Protein AF-0000000070920430 (afdb_homodimer)

Nearest PDB structures (foldseek):
  8qnq-assembly1_B  TM=9.465E-01  e=9.499E-09  Pseudomonas aeruginosa PAO1
  8qnl-assembly1_D  TM=8.697E-01  e=4.427E-09  Pseudomonas aeruginosa PAO1
  6gw6-assembly1_F  TM=5.013E-01  e=8.309E-02  Pseudomonas putida KT2440
  4ia8-assembly1_A  TM=5.901E-01  e=2.932E+00  Enterobacter sp. RFL1396
  8qnl-assembly1_D  TM=9.556E-01  e=8.406E-09  Pseudomonas aeruginosa PAO1

Secondary structure (DSSP, 8-state):
--S-TTSHHHHHHHHHHHHHHHHHHTT--HHHHHHHHT--HHHHHTT---TTSHHHHHHHHHHHHHHHHHHHTTT-HHHHHHHHTS-BTTTTB-HHHHTTSHHHHHHHHHHHHHHHTT-/--TTTTHHHHHHHHHHHHHHHHHHHTT--HHHHHHHHT--HHHHHTT---TTSHHHHHHHHHHHHHHHHHHHTTT-HHHHHHHHTS-BTTTTB-HHHHTTSHHHHHHHHHHHHHHHTT-

Sequence (238 aa):
MGSVTALAPQRAEVLREALVNAGKALGLTQAELGAVIGRGRTDISRGNVDPDSKPGELALLLIRCYRALYVLTGGDAGAMKHWMHTPNHHTGGVPAEQIRSVQGLVGVLEYLDAIRGKIMGSVTALAPQRAEVLREALVNAGKALGLTQAELGAVIGRGRTDISRGNVDPDSKPGELALLLIRCYRALYVLTGGDAGAMKHWMHTPNHHTGGVPAEQIRSVQGLVGVLEYLDAIRGKI

Radius of gyration: 19.19 Å; Cα contacts (8 Å, |Δi|>4): 296; chains: 2; bounding box: 55×48×54 Å

InterPro domains:
  IPR024467 Antitoxin Xre/MbcA/ParS-like, toxin-binding domain [PF09722] (68-117)
  IPR046847 Antitoxin Xre-like, helix-turn-helix domain [PF20432] (7-64)

Organism: NCBI:txid713585

pLDDT: mean 91.95, std 15.06, range [31.06, 98.94]

Solvent-accessible surface area (backbone atoms only — not comparable to full-atom values): 12542 Å² total; per-residue (Å²): 135,78,88,69,75,69,59,65,64,44,52,14,43,52,47,35,52,50,38,54,53,36,31,52,51,46,64,43,51,62,68,54,46,18,49,44,33,59,43,52,61,67,43,52,76,69,30,69,42,49,65,88,38,57,45,18,47,40,39,51,49,51,37,49,37,41,52,44,45,32,64,75,46,72,59,37,54,68,55,39,26,48,56,24,72,31,78,31,82,87,82,67,42,33,47,63,65,39,32,46,38,73,63,32,37,49,50,51,35,52,50,47,58,55,53,53,74,72,98,140,75,78,77,67,66,61,63,61,45,52,13,44,50,46,34,52,50,39,54,53,33,31,53,51,46,64,44,52,63,68,55,47,19,48,44,34,60,41,53,59,67,43,50,77,69,30,70,42,47,64,88,37,54,45,17,46,41,40,51,50,50,38,48,36,40,54,44,44,32,63,76,48,71,58,38,53,69,55,38,26,48,56,26,71,32,79,33,82,86,83,69,40,33,47,65,64,38,31,46,40,74,64,32,37,48,49,52,33,53,50,46,58,54,53,52,74,72,99

Foldseek 3Di:
DDPPPPVQLVVLVVLLVLLVVLCVLQPHDQVLSCLLLVHHSVCSVVSVDRCVDSSNVSSVLSSLLSVLLCVVVVNDSVVNNCQQQDQDVVLGGRLSVQSSDVVSSVSSSVVSVVVVVVD/DDDPPVVQLVVLVVLLVLLVVLCVLQPHDQVLSCLLLVHHSVCSVVSVDGCVDSSNVSSVLSSLLSVLLCVVVVNDSVVNNCQQQDQDVVLGGRLSVQSSDPVSSVSSSVVSVVVVVVD

Structure (mmCIF, N/CA/C/O backbone):
data_AF-0000000070920430-model_v1
#
loop_
_entity.id
_entity.type
_entity.pdbx_description
1 polymer 'XRE family transcriptional regulator'
#
loop_
_atom_site.group_PDB
_atom_site.id
_atom_site.type_symbol
_atom_site.label_atom_id
_atom_site.label_alt_id
_atom_site.label_comp_id
_atom_site.label_asym_id
_atom_site.label_entity_id
_atom_site.label_seq_id
_atom_site.pdbx_PDB_ins_code
_atom_site.Cartn_x
_atom_site.Cartn_y
_atom_site.Cartn_z
_atom_site.occupancy
_atom_site.B_iso_or_equiv
_atom_site.auth_seq_id
_atom_site.auth_comp_id
_atom_site.auth_asym_id
_atom_site.auth_atom_id
_atom_site.pdbx_PDB_model_num
ATOM 1 N N . MET A 1 1 ? -16.609 -13.492 34.969 1 36.16 1 MET A N 1
ATOM 2 C CA . MET A 1 1 ? -16.859 -12.945 33.656 1 36.16 1 MET A CA 1
ATOM 3 C C . MET A 1 1 ? -15.703 -12.07 33.188 1 36.16 1 MET A C 1
ATOM 5 O O . MET A 1 1 ? -15.539 -10.945 33.656 1 36.16 1 MET A O 1
ATOM 9 N N . GLY A 1 2 ? -14.477 -12.57 33.031 1 39.44 2 GLY A N 1
ATOM 10 C CA . GLY A 1 2 ? -13.141 -12 33.062 1 39.44 2 GLY A CA 1
ATOM 11 C C . GLY A 1 2 ? -12.945 -10.859 32.094 1 39.44 2 GLY A C 1
ATOM 12 O O . GLY A 1 2 ? -13.727 -10.711 31.141 1 39.44 2 GLY A O 1
ATOM 13 N N . SER A 1 3 ? -12.328 -9.656 32.438 1 40.88 3 SER A N 1
ATOM 14 C CA . SER A 1 3 ? -11.914 -8.383 31.875 1 40.88 3 SER A CA 1
ATOM 15 C C . SER A 1 3 ? -11.156 -8.578 30.562 1 40.88 3 SER A C 1
ATOM 17 O O . SER A 1 3 ? -9.953 -8.312 30.5 1 40.88 3 SER A O 1
ATOM 19 N N . VAL A 1 4 ? -11.203 -9.789 30 1 40.34 4 VAL A N 1
ATOM 20 C CA . VAL A 1 4 ? -10.367 -9.977 28.812 1 40.34 4 VAL A CA 1
ATOM 21 C C . VAL A 1 4 ? -10.617 -8.852 27.812 1 40.34 4 VAL A C 1
ATOM 23 O O . VAL A 1 4 ? -9.828 -8.641 26.891 1 40.34 4 VAL A O 1
ATOM 26 N N . THR A 1 5 ? -11.82 -8.469 27.312 1 40.75 5 THR A N 1
ATOM 27 C CA . THR A 1 5 ? -12.344 -7.914 26.078 1 40.75 5 THR A CA 1
ATOM 28 C C . THR A 1 5 ? -11.953 -6.445 25.938 1 40.75 5 THR A C 1
ATOM 30 O O . THR A 1 5 ? -12.438 -5.754 25.031 1 40.75 5 THR A O 1
ATOM 33 N N 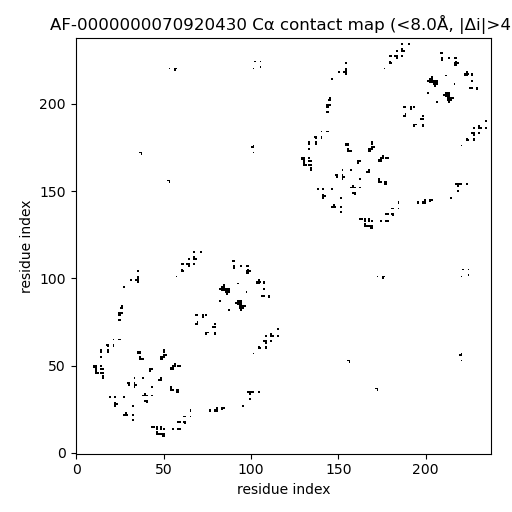. ALA A 1 6 ? -11.734 -5.691 26.844 1 46.5 6 ALA A N 1
ATOM 34 C CA . ALA A 1 6 ? -11.531 -4.246 26.906 1 46.5 6 ALA A CA 1
ATOM 35 C C . ALA A 1 6 ? -10.266 -3.838 26.156 1 46.5 6 ALA A C 1
ATOM 37 O O . ALA A 1 6 ? -9.969 -2.648 26.031 1 46.5 6 ALA A O 1
ATOM 38 N N . LEU A 1 7 ? -9.289 -4.602 25.969 1 49.38 7 LEU A N 1
ATOM 39 C CA . LEU A 1 7 ? -7.938 -4.344 25.469 1 49.38 7 LEU A CA 1
ATOM 40 C C . LEU A 1 7 ? -7.941 -4.098 23.969 1 49.38 7 LEU A C 1
ATOM 42 O O . LEU A 1 7 ? -7.102 -3.355 23.453 1 49.38 7 LEU A O 1
ATOM 46 N N . ALA A 1 8 ? -8.773 -4.867 23.078 1 53.53 8 ALA A N 1
ATOM 47 C CA . ALA A 1 8 ? -8.906 -4.734 21.625 1 53.53 8 ALA A CA 1
ATOM 48 C C . ALA A 1 8 ? -9.367 -3.334 21.234 1 53.53 8 ALA A C 1
ATOM 50 O O . ALA A 1 8 ? -8.852 -2.74 20.297 1 53.53 8 ALA A O 1
ATOM 51 N N . PRO A 1 9 ? -10.508 -2.809 21.891 1 61.53 9 PRO A N 1
ATOM 52 C CA . PRO A 1 9 ? -10.969 -1.437 21.672 1 61.53 9 PRO A CA 1
ATOM 53 C C . PRO A 1 9 ? -9.891 -0.397 21.969 1 61.53 9 PRO A C 1
ATOM 55 O O . PRO A 1 9 ? -9.875 0.671 21.344 1 61.53 9 PRO A O 1
ATOM 58 N N . GLN A 1 10 ? -8.898 -0.947 22.734 1 81.25 10 GLN A N 1
ATOM 59 C CA . GLN A 1 10 ? -7.863 -0.011 23.156 1 81.25 10 GLN A CA 1
ATOM 60 C C . GLN A 1 10 ? -6.836 0.223 22.047 1 81.25 10 GLN A C 1
ATOM 62 O O . GLN A 1 10 ? -6.457 1.364 21.781 1 81.25 10 GLN A O 1
ATOM 67 N N . ARG A 1 11 ? -6.703 -0.908 21.25 1 89.44 11 ARG A N 1
ATOM 68 C CA . ARG A 1 11 ? -5.719 -0.737 20.172 1 89.44 11 ARG A CA 1
ATOM 69 C C . ARG A 1 11 ? -6.27 0.132 19.062 1 89.44 11 ARG A C 1
ATOM 71 O O . ARG A 1 11 ? -5.559 0.979 18.516 1 89.44 11 ARG A O 1
ATOM 78 N N . ALA A 1 12 ? -7.555 -0.067 18.75 1 92.62 12 ALA A N 1
ATOM 79 C CA . ALA A 1 12 ? -8.188 0.716 17.688 1 92.62 12 ALA A CA 1
ATOM 80 C C . ALA A 1 12 ? -8.305 2.186 18.094 1 92.62 12 ALA A C 1
ATOM 82 O O . ALA A 1 12 ? -8.133 3.076 17.25 1 92.62 12 ALA A O 1
ATOM 83 N N . GLU A 1 13 ? -8.594 2.451 19.312 1 92.88 13 GLU A N 1
ATOM 84 C CA . GLU A 1 13 ? -8.688 3.822 19.797 1 92.88 13 GLU A CA 1
ATOM 85 C C . GLU A 1 13 ? -7.32 4.5 19.812 1 92.88 13 GLU A C 1
ATOM 87 O O . GLU A 1 13 ? -7.203 5.672 19.453 1 92.88 13 GLU A O 1
ATOM 92 N N . VAL A 1 14 ? -6.336 3.758 20.203 1 95.88 14 VAL A N 1
ATOM 93 C CA . VAL A 1 14 ? -4.969 4.277 20.219 1 95.88 14 VAL A CA 1
ATOM 94 C C . VAL A 1 14 ? -4.52 4.59 18.797 1 95.88 14 VAL A C 1
ATOM 96 O O . VAL A 1 14 ? -3.934 5.645 18.547 1 95.88 14 VAL A O 1
ATOM 99 N N . LEU A 1 15 ? -4.867 3.68 17.875 1 97.5 15 LEU A N 1
ATOM 100 C CA . LEU A 1 15 ? -4.527 3.904 16.469 1 97.5 15 LEU A CA 1
ATOM 101 C C . LEU A 1 15 ? -5.23 5.145 15.938 1 97.5 15 LEU A C 1
ATOM 103 O O . LEU A 1 15 ? -4.617 5.961 15.242 1 97.5 15 LEU A O 1
ATOM 107 N N . ARG A 1 16 ? -6.473 5.254 16.234 1 96.19 16 ARG A N 1
ATOM 108 C CA . ARG A 1 16 ? -7.238 6.414 15.789 1 96.19 16 ARG A CA 1
ATOM 109 C C . ARG A 1 16 ? -6.602 7.711 16.266 1 96.19 16 ARG A C 1
ATOM 111 O O . ARG A 1 16 ? -6.426 8.648 15.492 1 96.19 16 ARG A O 1
ATOM 118 N N . GLU A 1 17 ? -6.254 7.812 17.5 1 97.38 17 GLU A N 1
ATOM 119 C CA . GLU A 1 17 ? -5.656 9.016 18.062 1 97.38 17 GLU A CA 1
ATOM 120 C C . GLU A 1 17 ? -4.32 9.336 17.391 1 97.38 17 GLU A C 1
ATOM 122 O O . GLU A 1 17 ? -4.074 10.484 17.016 1 97.38 17 GLU A O 1
ATOM 127 N N . ALA A 1 18 ? -3.488 8.312 17.266 1 98.12 18 ALA A N 1
ATOM 128 C CA . ALA A 1 18 ? -2.195 8.492 16.609 1 98.12 18 ALA A CA 1
ATOM 129 C C . ALA A 1 18 ? -2.367 8.938 15.156 1 98.12 18 ALA A C 1
ATOM 131 O O . ALA A 1 18 ? -1.636 9.805 14.68 1 98.12 18 ALA A O 1
ATOM 132 N N . LEU A 1 19 ? -3.359 8.352 14.523 1 98.44 19 LEU A N 1
ATOM 133 C CA . LEU A 1 19 ? -3.631 8.664 13.125 1 98.44 19 LEU A CA 1
ATOM 134 C C . LEU A 1 19 ? -4.09 10.109 12.969 1 98.44 19 LEU A C 1
ATOM 136 O O . LEU A 1 19 ? -3.58 10.844 12.117 1 98.44 19 LEU A O 1
ATOM 140 N N . VAL A 1 20 ? -5 10.555 13.758 1 98 20 VAL A N 1
ATOM 141 C CA . VAL A 1 20 ? -5.547 11.906 13.695 1 98 20 VAL A CA 1
ATOM 142 C C . VAL A 1 20 ? -4.461 12.922 14.031 1 98 20 VAL A C 1
ATOM 144 O O . VAL A 1 20 ? -4.324 13.938 13.352 1 98 20 VAL A O 1
ATOM 147 N N . ASN A 1 21 ? -3.67 12.625 15.055 1 97.69 21 ASN A N 1
ATOM 148 C CA . ASN A 1 21 ? -2.578 13.516 15.438 1 97.69 21 ASN A CA 1
ATOM 149 C C . ASN A 1 21 ? -1.535 13.625 14.328 1 97.69 21 ASN A C 1
ATOM 151 O O . ASN A 1 21 ? -1.055 14.727 14.031 1 97.69 21 ASN A O 1
ATOM 155 N N . ALA A 1 22 ? -1.215 12.508 13.688 1 98.5 22 ALA A N 1
ATOM 156 C CA . ALA A 1 22 ? -0.28 12.508 12.562 1 98.5 22 ALA A CA 1
ATOM 157 C C . ALA A 1 22 ? -0.813 13.352 11.406 1 98.5 22 ALA A C 1
ATOM 159 O O . ALA A 1 22 ? -0.094 14.188 10.852 1 98.5 22 ALA A O 1
ATOM 160 N N . GLY A 1 23 ? -2.1 13.109 11.07 1 98.44 23 GLY A N 1
ATOM 161 C CA . GLY A 1 23 ? -2.709 13.883 10 1 98.44 23 GLY A CA 1
ATOM 162 C C . GLY A 1 23 ? -2.645 15.383 10.242 1 98.44 23 GLY A C 1
ATOM 163 O O . GLY A 1 23 ? -2.258 16.141 9.352 1 98.44 23 GLY A O 1
ATOM 164 N N . LYS A 1 24 ? -2.951 15.812 11.438 1 97.75 24 LYS A N 1
ATOM 165 C CA . LYS A 1 24 ? -2.906 17.219 11.805 1 97.75 24 LYS A CA 1
ATOM 166 C C . LYS A 1 24 ? -1.489 17.781 11.695 1 97.75 24 LYS A C 1
ATOM 168 O O . LYS A 1 24 ? -1.278 18.844 11.117 1 97.75 24 LYS A O 1
ATOM 173 N N . ALA A 1 25 ? -0.56 17.016 12.203 1 98.06 25 ALA A N 1
ATOM 174 C CA . ALA A 1 25 ? 0.834 17.453 12.203 1 98.06 25 ALA A CA 1
ATOM 175 C C . ALA A 1 25 ? 1.371 17.578 10.781 1 98.06 25 ALA A C 1
ATOM 177 O O . ALA A 1 25 ? 2.209 18.438 10.5 1 98.06 25 ALA A O 1
ATOM 178 N N . LEU A 1 26 ? 0.849 16.797 9.914 1 98.56 26 LEU A N 1
ATOM 179 C CA . LEU A 1 26 ? 1.318 16.781 8.531 1 98.56 26 LEU A CA 1
ATOM 180 C C . LEU A 1 26 ? 0.546 17.781 7.68 1 98.56 26 LEU A C 1
ATOM 182 O O . LEU A 1 26 ? 0.833 17.938 6.492 1 98.56 26 LEU A O 1
ATOM 186 N N . GLY A 1 27 ? -0.448 18.359 8.273 1 98.44 27 GLY A N 1
ATOM 187 C CA . GLY A 1 27 ? -1.237 19.359 7.57 1 98.44 27 GLY A CA 1
ATOM 188 C C . GLY A 1 27 ? -2.299 18.766 6.668 1 98.44 27 GLY A C 1
ATOM 189 O O . GLY A 1 27 ? -2.664 19.359 5.652 1 98.44 27 GLY A O 1
ATOM 190 N N . LEU A 1 28 ? -2.764 17.656 7.035 1 98.44 28 LEU A N 1
ATOM 191 C CA . LEU A 1 28 ? -3.803 17.016 6.234 1 98.44 28 LEU A CA 1
ATOM 192 C C . LEU A 1 28 ? -5.188 17.344 6.781 1 98.44 28 LEU A C 1
ATOM 194 O O . LEU A 1 28 ? -5.387 17.391 7.996 1 98.44 28 LEU A O 1
ATOM 198 N N . THR A 1 29 ? -6.117 17.562 5.844 1 97.5 29 THR A N 1
ATOM 199 C CA . THR A 1 29 ? -7.52 17.641 6.246 1 97.5 29 THR A CA 1
ATOM 200 C C . THR A 1 29 ? -8.062 16.25 6.578 1 97.5 29 THR A C 1
ATOM 202 O O . THR A 1 29 ? -7.438 15.242 6.25 1 97.5 29 THR A O 1
ATOM 205 N N . GLN A 1 30 ? -9.203 16.203 7.152 1 96.38 30 GLN A N 1
ATOM 206 C CA . GLN A 1 30 ? -9.852 14.93 7.434 1 96.38 30 GLN A CA 1
ATOM 207 C C . GLN A 1 30 ? -10.164 14.172 6.148 1 96.38 30 GLN A C 1
ATOM 209 O O . GLN A 1 30 ? -10.07 12.945 6.105 1 96.38 30 GLN A O 1
ATOM 214 N N . ALA A 1 31 ? -10.609 14.906 5.18 1 97.06 31 ALA A N 1
ATOM 215 C CA . ALA A 1 31 ? -10.898 14.289 3.887 1 97.06 31 ALA A CA 1
ATOM 216 C C . ALA A 1 31 ? -9.641 13.664 3.285 1 97.06 31 ALA A C 1
ATOM 218 O O . ALA A 1 31 ? -9.695 12.547 2.758 1 97.06 31 ALA A O 1
ATOM 219 N N . GLU A 1 32 ? -8.539 14.367 3.355 1 98 32 GLU A N 1
ATOM 220 C CA . GLU A 1 32 ? -7.266 13.867 2.844 1 98 32 GLU A CA 1
ATOM 221 C C . GLU A 1 32 ? -6.789 12.656 3.639 1 98 32 GLU A C 1
ATOM 223 O O . GLU A 1 32 ? -6.301 11.68 3.064 1 98 32 GLU A O 1
ATOM 228 N N . LEU A 1 33 ? -6.922 12.758 4.918 1 98.44 33 LEU A N 1
ATOM 229 C CA . LEU A 1 33 ? -6.582 11.641 5.793 1 98.44 33 LEU A CA 1
ATOM 230 C C . LEU A 1 33 ? -7.395 10.406 5.426 1 98.44 33 LEU A C 1
ATOM 232 O O . LEU A 1 33 ? -6.844 9.305 5.328 1 98.44 33 LEU A O 1
ATOM 236 N N . GLY A 1 34 ? -8.727 10.586 5.258 1 98.31 34 GLY A N 1
ATOM 237 C CA . GLY A 1 34 ? -9.602 9.508 4.824 1 98.31 34 GLY A CA 1
ATOM 238 C C . GLY A 1 34 ? -9.188 8.906 3.492 1 98.31 34 GLY A C 1
ATOM 239 O O . GLY A 1 34 ? -9.25 7.691 3.307 1 98.31 34 GLY A O 1
ATOM 240 N N . ALA A 1 35 ? -8.75 9.758 2.574 1 98.19 35 ALA A N 1
ATOM 241 C CA . ALA A 1 35 ? -8.32 9.305 1.253 1 98.19 35 ALA A CA 1
ATOM 242 C C . ALA A 1 35 ? -7.086 8.422 1.352 1 98.19 35 ALA A C 1
ATOM 244 O O . ALA A 1 35 ? -6.914 7.488 0.561 1 98.19 35 ALA A O 1
ATOM 245 N N . VAL A 1 36 ? -6.219 8.703 2.297 1 98.81 36 VAL A N 1
ATOM 246 C CA . VAL A 1 36 ? -4.988 7.934 2.465 1 98.81 36 VAL A CA 1
ATOM 247 C C . VAL A 1 36 ? -5.32 6.508 2.895 1 98.81 36 VAL A C 1
ATOM 249 O O . VAL A 1 36 ? -4.727 5.551 2.398 1 98.81 36 VAL A O 1
ATOM 252 N N . ILE A 1 37 ? -6.328 6.352 3.736 1 98.62 37 ILE A N 1
ATOM 253 C CA . ILE A 1 37 ? -6.469 5.031 4.336 1 98.62 37 ILE A CA 1
ATOM 254 C C . ILE A 1 37 ? -7.738 4.359 3.814 1 98.62 37 ILE A C 1
ATOM 256 O O . ILE A 1 37 ? -8.008 3.199 4.133 1 98.62 37 ILE A O 1
ATOM 260 N N . GLY A 1 38 ? -8.562 5.07 3.008 1 98 38 GLY A N 1
ATOM 261 C CA . GLY A 1 38 ? -9.75 4.512 2.385 1 98 38 GLY A CA 1
ATOM 262 C C . GLY A 1 38 ? -10.922 4.387 3.342 1 98 38 GLY A C 1
ATOM 263 O O . GLY A 1 38 ? -11.68 3.412 3.283 1 98 38 GLY A O 1
ATOM 264 N N . ARG A 1 39 ? -11.016 5.301 4.195 1 97.56 39 ARG A N 1
ATOM 265 C CA . ARG A 1 39 ? -12.125 5.34 5.148 1 97.56 39 ARG A CA 1
ATOM 266 C C . ARG A 1 39 ? -12.711 6.742 5.254 1 97.56 39 ARG A C 1
ATOM 268 O O . ARG A 1 39 ? -12 7.734 5.078 1 97.56 39 ARG A O 1
ATOM 275 N N . GLY A 1 40 ? -13.945 6.797 5.566 1 96 40 GLY A N 1
ATOM 276 C CA . GLY A 1 40 ? -14.594 8.086 5.734 1 96 40 GLY A CA 1
ATOM 277 C C . GLY A 1 40 ? -14.32 8.719 7.086 1 96 40 GLY A C 1
ATOM 278 O O . GLY A 1 40 ? -13.789 8.07 7.988 1 96 40 GLY A O 1
ATOM 279 N N . ARG A 1 41 ? -14.648 9.984 7.148 1 93.94 41 ARG A N 1
ATOM 280 C CA . ARG A 1 41 ? -14.461 10.758 8.375 1 93.94 41 ARG A CA 1
ATOM 281 C C . ARG A 1 41 ? -15.18 10.102 9.547 1 93.94 41 ARG A C 1
ATOM 283 O O . ARG A 1 41 ? -14.648 10.039 10.656 1 93.94 41 ARG A O 1
ATOM 290 N N . THR A 1 42 ? -16.328 9.625 9.305 1 94.06 42 THR A N 1
ATOM 291 C CA . THR A 1 42 ? -17.141 9.008 10.344 1 94.06 42 THR A CA 1
ATOM 292 C C . THR A 1 42 ? -16.469 7.754 10.891 1 94.06 42 THR A C 1
ATOM 294 O O . THR A 1 42 ? -16.406 7.555 12.102 1 94.06 42 THR A O 1
ATOM 297 N N . ASP A 1 43 ? -15.969 6.895 9.992 1 94.19 43 ASP A N 1
ATOM 298 C CA . ASP A 1 43 ? -15.297 5.668 10.398 1 94.19 43 ASP A CA 1
ATOM 299 C C . ASP A 1 43 ? -14.047 5.98 11.227 1 94.19 43 ASP A C 1
ATOM 301 O O . ASP A 1 43 ? -13.766 5.309 12.219 1 94.19 43 ASP A O 1
ATOM 305 N N . ILE A 1 44 ? -13.328 6.988 10.836 1 95.19 44 ILE A N 1
ATOM 306 C CA . ILE A 1 44 ? -12.117 7.383 11.539 1 95.19 44 ILE A CA 1
ATOM 307 C C . ILE A 1 44 ? -12.477 7.93 12.922 1 95.19 44 ILE A C 1
ATOM 309 O O . ILE A 1 44 ? -11.883 7.539 13.93 1 95.19 44 ILE A O 1
ATOM 313 N N . SER A 1 45 ? -13.453 8.797 12.992 1 93.06 45 SER A N 1
ATOM 314 C CA . SER A 1 45 ? -13.836 9.445 14.242 1 93.06 45 SER A CA 1
ATOM 315 C C . SER A 1 45 ? -14.336 8.43 15.258 1 93.06 45 SER A C 1
ATOM 317 O O . SER A 1 45 ? -14.141 8.602 16.469 1 93.06 45 SER A O 1
ATOM 319 N N . ARG A 1 46 ? -14.883 7.32 14.805 1 91.5 46 ARG A N 1
ATOM 320 C CA . ARG A 1 46 ? -15.469 6.309 15.68 1 91.5 46 ARG A CA 1
ATOM 321 C C . ARG A 1 46 ? -14.422 5.277 16.094 1 91.5 46 ARG A C 1
ATOM 323 O O . ARG A 1 46 ? -14.695 4.41 16.938 1 91.5 46 ARG A O 1
ATOM 330 N N . GLY A 1 47 ? -13.328 5.383 15.578 1 91.12 47 GLY A N 1
ATOM 331 C CA . GLY A 1 47 ? -12.297 4.406 15.883 1 91.12 47 GLY A CA 1
ATOM 332 C C . GLY A 1 47 ? -12.547 3.057 15.242 1 91.12 47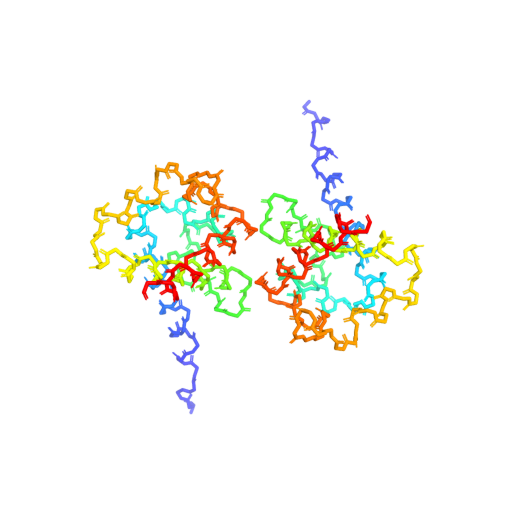 GLY A C 1
ATOM 333 O O . GLY A 1 47 ? -12.219 2.018 15.812 1 91.12 47 GLY A O 1
ATOM 334 N N . ASN A 1 48 ? -13.219 3 14.102 1 91 48 ASN A N 1
ATOM 335 C CA . ASN A 1 48 ? -13.555 1.76 13.414 1 91 48 ASN A CA 1
ATOM 336 C C . ASN A 1 48 ? -12.445 1.334 12.453 1 91 48 ASN A C 1
ATOM 338 O O . ASN A 1 48 ? -12.719 0.832 11.359 1 91 48 ASN A O 1
ATOM 342 N N . VAL A 1 49 ? -11.266 1.643 12.789 1 95.25 49 VAL A N 1
ATOM 343 C CA . VAL A 1 49 ? -10.117 1.212 12 1 95.25 49 VAL A CA 1
ATOM 344 C C . VAL A 1 49 ? -9.312 0.177 12.781 1 95.25 49 VAL A C 1
ATOM 346 O O . VAL A 1 49 ? -8.539 0.528 13.68 1 95.25 49 VAL A O 1
ATOM 349 N N . ASP A 1 50 ? -9.516 -1.054 12.422 1 95.12 50 ASP A N 1
ATOM 350 C CA . ASP A 1 50 ? -8.789 -2.172 13.008 1 95.12 50 ASP A CA 1
ATOM 351 C C . ASP A 1 50 ? -7.324 -2.16 12.562 1 95.12 50 ASP A C 1
ATOM 353 O O . ASP A 1 50 ? -7.031 -2.186 11.367 1 95.12 50 ASP A O 1
ATOM 357 N N . PRO A 1 51 ? -6.348 -2.174 13.555 1 95.56 51 PRO A N 1
ATOM 358 C CA . PRO A 1 51 ? -4.926 -2.121 13.211 1 95.56 51 PRO A CA 1
ATOM 359 C C . PRO A 1 51 ? -4.496 -3.273 12.305 1 95.56 51 PRO A C 1
ATOM 361 O O . PRO A 1 51 ? -3.502 -3.158 11.578 1 95.56 51 PRO A O 1
ATOM 364 N N . ASP A 1 52 ? -5.215 -4.363 12.281 1 95.75 52 ASP A N 1
ATOM 365 C CA . ASP A 1 52 ? -4.824 -5.535 11.5 1 95.75 52 ASP A CA 1
ATOM 366 C C . ASP A 1 52 ? -5.5 -5.535 10.133 1 95.75 52 ASP A C 1
ATOM 368 O O . ASP A 1 52 ? -5.254 -6.422 9.312 1 95.75 52 ASP A O 1
ATOM 372 N N . SER A 1 53 ? -6.359 -4.523 9.891 1 97.38 53 SER A N 1
ATOM 373 C CA . SER A 1 53 ? -7.023 -4.363 8.602 1 97.38 53 SER A CA 1
ATOM 374 C C . SER A 1 53 ? -6.145 -3.602 7.617 1 97.38 53 SER A C 1
ATOM 376 O O . SER A 1 53 ? -5.117 -3.035 8 1 97.38 53 SER A O 1
ATOM 378 N N . LYS A 1 54 ? -6.508 -3.652 6.406 1 98.56 54 LYS A N 1
ATOM 379 C CA . LYS A 1 54 ? -5.742 -2.912 5.406 1 98.56 54 LYS A CA 1
ATOM 380 C C . LYS A 1 54 ? -5.785 -1.412 5.68 1 98.56 54 LYS A C 1
ATOM 382 O O . LYS A 1 54 ? -4.754 -0.738 5.637 1 98.56 54 LYS A O 1
ATOM 387 N N . PRO A 1 55 ? -7.012 -0.816 6.012 1 98.44 55 PRO A N 1
ATOM 388 C CA . PRO A 1 55 ? -6.969 0.579 6.453 1 98.44 55 PRO A CA 1
ATOM 389 C C . PRO A 1 55 ? -6.039 0.793 7.645 1 98.44 55 PRO A C 1
ATOM 391 O O . PRO A 1 55 ? -5.375 1.829 7.734 1 98.44 55 PRO A O 1
ATOM 394 N N . GLY A 1 56 ? -6.023 -0.166 8.531 1 98.31 56 GLY A N 1
ATOM 395 C CA . GLY A 1 56 ? -5.113 -0.086 9.664 1 98.31 56 GLY A CA 1
ATOM 396 C C . GLY A 1 56 ? -3.654 -0.083 9.258 1 98.31 56 GLY A C 1
ATOM 397 O O . GLY A 1 56 ? -2.857 0.693 9.789 1 98.31 56 GLY A O 1
ATOM 398 N N . GLU A 1 57 ? -3.295 -0.944 8.336 1 98.81 57 GLU A N 1
ATOM 399 C CA . GLU A 1 57 ? -1.934 -0.963 7.809 1 98.81 57 GLU A CA 1
ATOM 400 C C . GLU A 1 57 ? -1.565 0.377 7.18 1 98.81 57 GLU A C 1
ATOM 402 O O . GLU A 1 57 ? -0.474 0.9 7.41 1 98.81 57 GLU A O 1
ATOM 407 N N . LEU A 1 58 ? -2.465 0.931 6.418 1 98.94 58 LEU A N 1
ATOM 408 C CA . LEU A 1 58 ? -2.221 2.221 5.785 1 98.94 58 LEU A CA 1
ATOM 409 C C . LEU A 1 58 ? -2.076 3.324 6.828 1 98.94 58 LEU A C 1
ATOM 411 O O . LEU A 1 58 ? -1.224 4.203 6.691 1 98.94 58 LEU A O 1
ATOM 415 N N . ALA A 1 59 ? -2.889 3.26 7.828 1 98.81 59 ALA A N 1
ATOM 416 C CA . ALA A 1 59 ? -2.777 4.203 8.938 1 98.81 59 ALA A CA 1
ATOM 417 C C . ALA A 1 59 ? -1.403 4.121 9.594 1 98.81 59 ALA A C 1
ATOM 419 O O . ALA A 1 59 ? -0.77 5.145 9.859 1 98.81 59 ALA A O 1
ATOM 420 N N . LEU A 1 60 ? -0.982 2.916 9.828 1 98.75 60 LEU A N 1
ATOM 421 C CA . LEU A 1 60 ? 0.306 2.711 10.484 1 98.75 60 LEU A CA 1
ATOM 422 C C . LEU A 1 60 ? 1.448 3.199 9.602 1 98.75 60 LEU A C 1
ATOM 424 O O . LEU A 1 60 ? 2.432 3.752 10.094 1 98.75 60 LEU A O 1
ATOM 428 N N . LEU A 1 61 ? 1.339 3.041 8.32 1 98.88 61 LEU A N 1
ATOM 429 C CA . LEU A 1 61 ? 2.34 3.561 7.398 1 98.88 61 LEU A CA 1
ATOM 430 C C . LEU A 1 61 ? 2.387 5.086 7.445 1 98.88 61 LEU A C 1
ATOM 432 O O . LEU A 1 61 ? 3.469 5.676 7.445 1 98.88 61 LEU A O 1
ATOM 436 N N . LEU A 1 62 ? 1.225 5.688 7.496 1 98.94 62 LEU A N 1
ATOM 437 C CA . LEU A 1 62 ? 1.179 7.145 7.582 1 98.94 62 LEU A CA 1
ATOM 438 C C . LEU A 1 62 ? 1.806 7.633 8.883 1 98.94 62 LEU A C 1
ATOM 440 O O . LEU A 1 62 ? 2.547 8.617 8.891 1 98.94 62 LEU A O 1
ATOM 444 N N . ILE A 1 63 ? 1.527 6.961 9.922 1 98.81 63 ILE A N 1
ATOM 445 C CA . ILE A 1 63 ? 2.082 7.32 11.219 1 98.81 63 ILE A CA 1
ATOM 446 C C . ILE A 1 63 ? 3.602 7.172 11.188 1 98.81 63 ILE A C 1
ATOM 448 O O . ILE A 1 63 ? 4.324 8 11.75 1 98.81 63 ILE A O 1
ATOM 452 N N . ARG A 1 64 ? 4.074 6.156 10.516 1 98.81 64 ARG A N 1
ATOM 453 C CA . ARG A 1 64 ? 5.516 6.012 10.359 1 98.81 64 ARG A CA 1
ATOM 454 C C . ARG A 1 64 ? 6.098 7.164 9.547 1 98.81 64 ARG A C 1
ATOM 456 O O . ARG A 1 64 ? 7.176 7.672 9.867 1 98.81 64 ARG A O 1
ATOM 463 N N . CYS A 1 65 ? 5.426 7.594 8.531 1 98.81 65 CYS A N 1
ATOM 464 C CA . CYS A 1 65 ? 5.852 8.758 7.758 1 98.81 65 CYS A CA 1
ATOM 465 C C . CYS A 1 65 ? 5.965 9.984 8.648 1 98.81 65 CYS A C 1
ATOM 467 O O . CYS A 1 65 ? 6.965 10.711 8.594 1 98.81 65 CYS A O 1
ATOM 469 N N . TYR A 1 66 ? 4.961 10.117 9.438 1 98.75 66 TYR A N 1
ATOM 470 C CA . TYR A 1 66 ? 4.957 11.234 10.375 1 98.75 66 TYR A CA 1
ATOM 471 C C . TYR A 1 66 ? 6.16 11.164 11.312 1 98.75 66 TYR A C 1
ATOM 473 O O . TYR A 1 66 ? 6.887 12.148 11.477 1 98.75 66 TYR A O 1
ATOM 481 N N . ARG A 1 67 ? 6.348 10.023 11.859 1 98.44 67 ARG A N 1
ATOM 482 C CA . ARG A 1 67 ? 7.43 9.875 12.828 1 98.44 67 ARG A CA 1
ATOM 483 C C . ARG A 1 67 ? 8.789 10.094 12.172 1 98.44 67 ARG A C 1
ATOM 485 O O . ARG A 1 67 ? 9.672 10.734 12.742 1 98.44 67 ARG A O 1
ATOM 492 N N . ALA A 1 68 ? 8.977 9.594 10.984 1 98.12 68 ALA A N 1
ATOM 493 C CA . ALA A 1 68 ? 10.219 9.781 10.25 1 98.12 68 ALA A CA 1
ATOM 494 C C . ALA A 1 68 ? 10.469 11.25 9.938 1 98.12 68 ALA A C 1
ATOM 496 O O . ALA A 1 68 ? 11.57 11.758 10.125 1 98.12 68 ALA A O 1
ATOM 497 N N . LEU A 1 69 ? 9.469 11.898 9.508 1 97.94 69 LEU A N 1
ATOM 498 C CA . LEU A 1 69 ? 9.586 13.312 9.164 1 97.94 69 LEU A CA 1
ATOM 499 C C . LEU A 1 69 ? 9.812 14.156 10.414 1 97.94 69 LEU A C 1
ATOM 501 O O . LEU A 1 69 ? 10.539 15.148 10.375 1 97.94 69 LEU A O 1
ATOM 505 N N . TYR A 1 70 ? 9.141 13.75 11.484 1 97.69 70 TYR A N 1
ATOM 506 C CA . TYR A 1 70 ? 9.328 14.414 12.773 1 97.69 70 TYR A CA 1
ATOM 507 C C . TYR A 1 70 ? 10.797 14.43 13.164 1 97.69 70 TYR A C 1
ATOM 509 O O . TYR A 1 70 ? 11.328 15.469 13.57 1 97.69 70 TYR A O 1
ATOM 517 N N . VAL A 1 71 ? 11.469 13.328 13.008 1 96.81 71 VAL A N 1
ATOM 518 C CA . VAL A 1 71 ? 12.891 13.203 13.336 1 96.81 71 VAL A CA 1
ATOM 519 C C . VAL A 1 71 ? 13.711 14.086 12.398 1 96.81 71 VAL A C 1
ATOM 521 O O . VAL A 1 71 ? 14.594 14.82 12.844 1 96.81 71 VAL A O 1
ATOM 524 N N . LEU A 1 72 ? 13.383 14.047 11.141 1 95.25 72 LEU A N 1
ATOM 525 C CA . LEU A 1 72 ? 14.141 14.758 10.125 1 95.25 72 LEU A CA 1
ATOM 526 C C . LEU A 1 72 ? 14.031 16.266 10.328 1 95.25 72 LEU A C 1
ATOM 528 O O . LEU A 1 72 ? 14.977 17 10.031 1 95.25 72 LEU A O 1
ATOM 532 N N . THR A 1 73 ? 12.922 16.719 10.852 1 96.31 73 THR A N 1
ATOM 533 C CA . THR A 1 73 ? 12.664 18.141 10.969 1 96.31 73 THR A CA 1
ATOM 534 C C . THR A 1 73 ? 12.898 18.625 12.398 1 96.31 73 THR A C 1
ATOM 536 O O . THR A 1 73 ? 12.68 19.797 12.711 1 96.31 73 THR A O 1
ATOM 539 N N . GLY A 1 74 ? 13.289 17.719 13.227 1 95.88 74 GLY A N 1
ATOM 540 C CA . GLY A 1 74 ? 13.453 18.062 14.625 1 95.88 74 GLY A CA 1
ATOM 541 C C . GLY A 1 74 ? 12.148 18.391 15.32 1 95.88 74 GLY A C 1
ATOM 542 O O . GLY A 1 74 ? 12.117 19.188 16.266 1 95.88 74 GLY A O 1
ATOM 543 N N . GLY A 1 75 ? 11.094 17.953 14.75 1 96.25 75 GLY A N 1
ATOM 544 C CA . GLY A 1 75 ? 9.789 18.141 15.359 1 96.25 75 GLY A CA 1
ATOM 545 C C . GLY A 1 75 ? 9.18 19.484 15.062 1 96.25 75 GLY A C 1
ATOM 546 O O . GLY A 1 75 ? 8.164 19.859 15.648 1 96.25 75 GLY A O 1
ATOM 547 N N . ASP A 1 76 ? 9.758 20.219 14.195 1 97.19 76 ASP A N 1
ATOM 548 C CA . ASP A 1 76 ? 9.227 21.531 13.82 1 97.19 76 ASP A CA 1
ATOM 549 C C . ASP A 1 76 ? 7.965 21.391 12.969 1 97.19 76 ASP A C 1
ATOM 551 O O . ASP A 1 76 ? 8.039 20.984 11.805 1 97.19 76 ASP A O 1
ATOM 555 N N . ALA A 1 77 ? 6.887 21.797 13.508 1 95.19 77 ALA A N 1
ATOM 556 C CA . ALA A 1 77 ? 5.586 21.609 12.875 1 95.19 77 ALA A CA 1
ATOM 557 C C . ALA A 1 77 ? 5.516 22.359 11.539 1 95.19 77 ALA A C 1
ATOM 559 O O . ALA A 1 77 ? 4.949 21.844 10.57 1 95.19 77 ALA A O 1
ATOM 560 N N . GLY A 1 78 ? 6 23.562 11.57 1 97.44 78 GLY A N 1
ATOM 561 C CA . GLY A 1 78 ? 6.012 24.344 10.344 1 97.44 78 GLY A CA 1
ATOM 562 C C . GLY A 1 78 ? 6.82 23.703 9.234 1 97.44 78 GLY A C 1
ATOM 563 O O . GLY A 1 78 ? 6.379 23.656 8.086 1 97.44 78 GLY A O 1
ATOM 564 N N . ALA A 1 79 ? 7.961 23.125 9.57 1 97.38 79 ALA A N 1
ATOM 565 C CA . ALA A 1 79 ? 8.828 22.453 8.609 1 97.38 79 ALA A CA 1
ATOM 566 C C . ALA A 1 79 ? 8.172 21.188 8.078 1 97.38 79 ALA A C 1
ATOM 568 O O . ALA A 1 79 ? 8.281 20.875 6.887 1 97.38 79 ALA A O 1
ATOM 569 N N . MET A 1 80 ? 7.516 20.5 8.898 1 97.75 80 MET A N 1
ATOM 570 C CA . MET A 1 80 ? 6.855 19.266 8.5 1 97.75 80 MET A CA 1
ATOM 571 C C . MET A 1 80 ? 5.75 19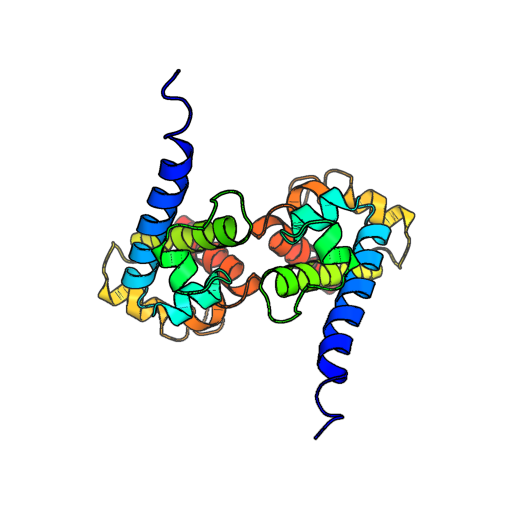.547 7.484 1 97.75 80 MET A C 1
ATOM 573 O O . MET A 1 80 ? 5.676 18.875 6.445 1 97.75 80 MET A O 1
ATOM 577 N N . LYS A 1 81 ? 4.961 20.516 7.82 1 98.19 81 LYS A N 1
ATOM 578 C CA . LYS A 1 81 ? 3.881 20.875 6.91 1 98.19 81 LYS A CA 1
ATOM 579 C C . LYS A 1 81 ? 4.43 21.375 5.578 1 98.19 81 LYS A C 1
ATOM 581 O O . LYS A 1 81 ? 3.9 21.031 4.516 1 98.19 81 LYS A O 1
ATOM 586 N N . HIS A 1 82 ? 5.465 22.188 5.742 1 97.88 82 HIS A N 1
ATOM 587 C CA . HIS A 1 82 ? 6.086 22.703 4.531 1 97.88 82 HIS A CA 1
ATOM 588 C C . HIS A 1 82 ? 6.605 21.578 3.646 1 97.88 82 HIS A C 1
ATOM 590 O O . HIS A 1 82 ? 6.363 21.562 2.438 1 97.88 82 HIS A O 1
ATOM 596 N N . TRP A 1 83 ? 7.254 20.578 4.234 1 97.69 83 TRP A N 1
ATOM 597 C CA . TRP A 1 83 ? 7.809 19.438 3.506 1 97.69 83 TRP A CA 1
ATOM 598 C C . TRP A 1 83 ? 6.703 18.641 2.828 1 97.69 83 TRP A C 1
ATOM 600 O O . TRP A 1 83 ? 6.84 18.234 1.67 1 97.69 83 TRP A O 1
ATOM 610 N N . MET A 1 84 ? 5.648 18.531 3.504 1 98.44 84 MET A N 1
ATOM 611 C CA . MET A 1 84 ? 4.535 17.719 3.027 1 98.44 84 MET A CA 1
ATOM 612 C C . MET A 1 84 ? 3.832 18.391 1.854 1 98.44 84 MET A C 1
ATOM 614 O O . MET A 1 84 ? 3.309 17.719 0.965 1 98.44 84 MET A O 1
ATOM 618 N N . HIS A 1 85 ? 3.85 19.672 1.784 1 98.56 85 HIS A N 1
ATOM 619 C CA . HIS A 1 85 ? 2.953 20.359 0.868 1 98.56 85 HIS A CA 1
ATOM 620 C C . HIS A 1 85 ? 3.734 21.156 -0.176 1 98.56 85 HIS A C 1
ATOM 622 O O . HIS A 1 85 ? 3.172 22.016 -0.86 1 98.56 85 HIS A O 1
ATOM 628 N N . THR A 1 86 ? 5.02 20.859 -0.323 1 98.31 86 THR A N 1
ATOM 629 C CA . THR A 1 86 ? 5.855 21.453 -1.36 1 98.31 86 THR A CA 1
ATOM 630 C C . THR A 1 86 ? 6.488 20.375 -2.232 1 98.31 86 THR A C 1
ATOM 632 O O . THR A 1 86 ? 6.738 19.25 -1.767 1 98.31 86 THR A O 1
ATOM 635 N N . PRO A 1 87 ? 6.688 20.734 -3.527 1 97.94 87 PRO A N 1
ATOM 636 C CA . PRO A 1 87 ? 7.324 19.75 -4.395 1 97.94 87 PRO A CA 1
ATOM 637 C C . PRO A 1 87 ? 8.68 19.281 -3.865 1 97.94 87 PRO A C 1
ATOM 639 O O . PRO A 1 87 ? 9.484 20.094 -3.404 1 97.94 87 PRO A O 1
ATOM 642 N N . ASN A 1 88 ? 8.812 18.016 -3.832 1 95.75 88 ASN A N 1
ATOM 643 C CA . ASN A 1 88 ? 10.062 17.359 -3.445 1 95.75 88 ASN A CA 1
ATOM 644 C C . ASN A 1 88 ? 10.734 16.688 -4.637 1 95.75 88 ASN A C 1
ATOM 646 O O . ASN A 1 88 ? 10.133 15.836 -5.297 1 95.75 88 ASN A O 1
ATOM 650 N N . HIS A 1 89 ? 11.953 17.047 -4.91 1 92.88 89 HIS A N 1
ATOM 651 C CA . HIS A 1 89 ? 12.688 16.531 -6.059 1 92.88 89 HIS A CA 1
ATOM 652 C C . HIS A 1 89 ? 12.984 15.047 -5.902 1 92.88 89 HIS A C 1
ATOM 654 O O . HIS A 1 89 ? 12.969 14.297 -6.887 1 92.88 89 HIS A O 1
ATOM 660 N N . HIS A 1 90 ? 13.148 14.656 -4.758 1 91.12 90 HIS A N 1
ATOM 661 C CA . HIS A 1 90 ? 13.594 13.289 -4.516 1 91.12 90 HIS A CA 1
ATOM 662 C C . HIS A 1 90 ? 12.43 12.305 -4.598 1 91.12 90 HIS A C 1
ATOM 664 O O . HIS A 1 90 ? 12.578 11.203 -5.121 1 91.12 90 HIS A O 1
ATOM 670 N N . THR A 1 91 ? 11.219 12.75 -4.102 1 95.19 91 THR A N 1
ATOM 671 C CA . THR A 1 91 ? 10.062 11.883 -4.219 1 95.19 91 THR A CA 1
ATOM 672 C C . THR A 1 91 ? 9.359 12.086 -5.559 1 95.19 91 THR A C 1
ATOM 674 O O . THR A 1 91 ? 8.523 11.273 -5.957 1 95.19 91 THR A O 1
ATOM 677 N N . GLY A 1 92 ? 9.711 13.227 -6.207 1 96 92 GLY A N 1
ATOM 678 C CA . GLY A 1 92 ? 9.211 13.469 -7.551 1 96 92 GLY A CA 1
ATOM 679 C C . GLY A 1 92 ? 7.828 14.094 -7.57 1 96 92 GLY A C 1
ATOM 680 O O . GLY A 1 92 ? 7.098 13.969 -8.555 1 96 92 GLY A O 1
ATOM 681 N N . GLY A 1 93 ? 7.324 14.758 -6.531 1 98.06 93 GLY A N 1
ATOM 682 C CA . GLY A 1 93 ? 6.02 15.391 -6.426 1 98.06 93 GLY A CA 1
ATOM 683 C C . GLY A 1 93 ? 5.762 15.992 -5.059 1 98.06 93 GLY A C 1
ATOM 684 O O . GLY A 1 93 ? 6.695 16.219 -4.285 1 98.06 93 GLY A O 1
ATOM 685 N N . VAL A 1 94 ? 4.531 16.344 -4.863 1 98.75 94 VAL A N 1
ATOM 686 C CA . VAL A 1 94 ? 4.121 16.859 -3.562 1 98.75 94 VAL A CA 1
ATOM 687 C C . VAL A 1 94 ? 3.73 15.711 -2.643 1 98.75 94 VAL A C 1
ATOM 689 O O . VAL A 1 94 ? 2.758 15 -2.902 1 98.75 94 VAL A O 1
ATOM 692 N N . PRO A 1 95 ? 4.488 15.523 -1.559 1 98.81 95 PRO A N 1
ATOM 693 C CA . PRO A 1 95 ? 4.281 14.352 -0.712 1 98.81 95 PRO A CA 1
ATOM 694 C C . PRO A 1 95 ? 2.826 14.188 -0.277 1 98.81 95 PRO A C 1
ATOM 696 O O . PRO A 1 95 ? 2.281 13.078 -0.335 1 98.81 95 PRO A O 1
ATOM 699 N N . ALA A 1 96 ? 2.131 15.273 0.068 1 98.81 96 ALA A N 1
ATOM 700 C CA . ALA A 1 96 ? 0.748 15.211 0.536 1 98.81 96 ALA A CA 1
ATOM 701 C C . ALA A 1 96 ? -0.174 14.656 -0.55 1 98.81 96 ALA A C 1
ATOM 703 O O . ALA A 1 96 ? -1.189 14.023 -0.249 1 98.81 96 ALA A O 1
ATOM 704 N N . GLU A 1 97 ? 0.176 14.891 -1.803 1 98.69 97 GLU A N 1
ATOM 705 C CA . GLU A 1 97 ? -0.575 14.352 -2.934 1 98.69 97 GLU A CA 1
ATOM 706 C C . GLU A 1 97 ? -0.176 12.906 -3.225 1 98.69 97 GLU A C 1
ATOM 708 O O . GLU A 1 97 ? -1.028 12.07 -3.529 1 98.69 97 GLU A O 1
ATOM 713 N N . GLN A 1 98 ? 1.097 12.633 -3.105 1 98.75 98 GLN A N 1
ATOM 714 C CA . GLN A 1 98 ? 1.628 11.312 -3.42 1 98.75 98 GLN A CA 1
ATOM 715 C C . GLN A 1 98 ? 1.055 10.258 -2.482 1 98.75 98 GLN A C 1
ATOM 717 O O . GLN A 1 98 ? 0.734 9.148 -2.914 1 98.75 98 GLN A O 1
ATOM 722 N N . ILE A 1 99 ? 0.861 10.578 -1.229 1 98.88 99 ILE A N 1
ATOM 723 C CA . ILE A 1 99 ? 0.54 9.57 -0.228 1 98.88 99 ILE A CA 1
ATOM 724 C C . ILE A 1 99 ? -0.929 9.172 -0.352 1 98.88 99 ILE A C 1
ATOM 726 O O . ILE A 1 99 ? -1.39 8.258 0.338 1 98.88 99 ILE A O 1
ATOM 730 N N . ARG A 1 100 ? -1.685 9.773 -1.27 1 98.56 100 ARG A N 1
ATOM 731 C CA . ARG A 1 100 ? -3.086 9.422 -1.467 1 98.56 100 ARG A CA 1
ATOM 732 C C . ARG A 1 100 ? -3.217 8.039 -2.096 1 98.56 100 ARG A C 1
ATOM 734 O O . ARG A 1 100 ? -4.258 7.391 -1.973 1 98.56 100 ARG A O 1
ATOM 741 N N . SER A 1 101 ? -2.193 7.637 -2.787 1 98.62 101 SER A N 1
ATOM 742 C CA . SER A 1 101 ? -2.17 6.285 -3.332 1 98.62 101 SER A CA 1
ATOM 743 C C . SER A 1 101 ? -1.355 5.348 -2.447 1 98.62 101 SER A C 1
ATOM 745 O O . SER A 1 101 ? -0.466 5.789 -1.718 1 98.62 101 SER A O 1
ATOM 747 N N . VAL A 1 102 ? -1.633 4.07 -2.527 1 98.88 102 VAL A N 1
ATOM 748 C CA . VAL A 1 102 ? -0.929 3.049 -1.759 1 98.88 102 VAL A CA 1
ATOM 749 C C . VAL A 1 102 ? 0.556 3.068 -2.115 1 98.88 102 VAL A C 1
ATOM 751 O O . VAL A 1 102 ? 1.412 3.123 -1.229 1 98.88 102 VAL A O 1
ATOM 754 N N . GLN A 1 103 ? 0.892 3.078 -3.365 1 98.56 103 GLN A N 1
ATOM 755 C CA . GLN A 1 103 ? 2.279 3.084 -3.818 1 98.56 103 GLN A CA 1
ATOM 756 C C . GLN A 1 103 ? 2.988 4.367 -3.398 1 98.56 103 GLN A C 1
ATOM 758 O O . GLN A 1 103 ? 4.152 4.336 -2.992 1 98.56 103 GLN A O 1
ATOM 763 N N . GLY A 1 104 ? 2.273 5.477 -3.498 1 98.56 104 GLY A N 1
ATOM 764 C CA . GLY A 1 104 ? 2.848 6.746 -3.086 1 98.56 104 GLY A CA 1
ATOM 765 C C . GLY A 1 104 ? 3.162 6.805 -1.602 1 98.56 104 GLY A C 1
ATOM 766 O O . GLY A 1 104 ? 4.207 7.32 -1.203 1 98.56 104 GLY A O 1
ATOM 767 N N . LEU A 1 105 ? 2.252 6.316 -0.772 1 98.88 105 LEU A N 1
ATOM 768 C CA . LEU A 1 105 ? 2.449 6.293 0.673 1 98.88 105 LEU A CA 1
ATOM 769 C C . LEU A 1 105 ? 3.691 5.488 1.04 1 98.88 105 LEU A C 1
ATOM 771 O O . LEU A 1 105 ? 4.547 5.965 1.787 1 98.88 105 LEU A O 1
ATOM 775 N N . VAL A 1 106 ? 3.797 4.316 0.444 1 98.81 106 VAL A N 1
ATOM 776 C CA . VAL A 1 106 ? 4.938 3.451 0.718 1 98.81 106 VAL A CA 1
ATOM 777 C C . VAL A 1 106 ? 6.215 4.09 0.18 1 98.81 106 VAL A C 1
ATOM 779 O O . VAL A 1 106 ? 7.254 4.07 0.844 1 98.81 106 VAL A O 1
ATOM 782 N N . GLY A 1 107 ? 6.141 4.695 -1.002 1 98.12 107 GLY A N 1
ATOM 783 C CA . GLY A 1 107 ? 7.297 5.363 -1.581 1 98.12 107 GLY A CA 1
ATOM 784 C C . GLY A 1 107 ? 7.812 6.508 -0.729 1 98.12 107 GLY A C 1
ATOM 785 O O . GLY A 1 107 ? 9.023 6.641 -0.525 1 98.12 107 GLY A O 1
ATOM 786 N N . VAL A 1 108 ? 6.957 7.34 -0.268 1 98.44 108 VAL A N 1
ATOM 787 C CA . VAL A 1 108 ? 7.34 8.461 0.579 1 98.44 108 VAL A CA 1
ATOM 788 C C . VAL A 1 108 ? 7.977 7.949 1.867 1 98.44 108 VAL A C 1
ATOM 790 O O . VAL A 1 108 ? 9.008 8.461 2.305 1 98.44 108 VAL A O 1
ATOM 793 N N . LEU A 1 109 ? 7.371 6.941 2.447 1 98.44 109 LEU A N 1
ATOM 794 C CA . LEU A 1 109 ? 7.918 6.383 3.678 1 98.44 109 LEU A CA 1
ATOM 795 C C . LEU A 1 109 ? 9.312 5.816 3.443 1 98.44 109 LEU A C 1
ATOM 797 O O . LEU A 1 109 ? 10.227 6.039 4.246 1 98.44 109 LEU A O 1
ATOM 801 N N . GLU A 1 110 ? 9.477 5.059 2.367 1 96.81 110 GLU A N 1
ATOM 802 C CA . GLU A 1 110 ? 10.766 4.461 2.057 1 96.81 110 GLU A CA 1
ATOM 803 C C . GLU A 1 110 ? 11.836 5.531 1.839 1 96.81 110 GLU A C 1
ATOM 805 O O . GLU A 1 110 ? 12.977 5.367 2.26 1 96.81 110 GLU A O 1
ATOM 810 N N . TYR A 1 111 ? 11.461 6.605 1.197 1 97.19 111 TYR A N 1
ATOM 811 C CA . TYR A 1 111 ? 12.383 7.723 1.028 1 97.19 111 TYR A CA 1
ATOM 812 C C . TYR A 1 111 ? 12.781 8.305 2.377 1 97.19 111 TYR A C 1
ATOM 814 O O . TYR A 1 111 ? 13.969 8.516 2.643 1 97.19 111 TYR A O 1
ATOM 822 N N . LEU A 1 112 ? 11.844 8.586 3.234 1 97.25 112 LEU A N 1
ATOM 823 C CA . LEU A 1 112 ? 12.109 9.156 4.547 1 97.25 112 LEU A CA 1
ATOM 824 C C . LEU A 1 112 ? 13.008 8.242 5.371 1 97.25 112 LEU A C 1
ATOM 826 O O . LEU A 1 112 ? 13.898 8.711 6.078 1 97.25 112 LEU A O 1
ATOM 830 N N . ASP A 1 113 ? 12.766 6.945 5.238 1 95.19 113 ASP A N 1
ATOM 831 C CA . ASP A 1 113 ? 13.57 5.969 5.965 1 95.19 113 ASP A CA 1
ATOM 832 C C . ASP A 1 113 ? 15.008 5.938 5.438 1 95.19 113 ASP A C 1
ATOM 834 O O . ASP A 1 113 ? 15.953 5.75 6.207 1 95.19 113 ASP A O 1
ATOM 838 N N . ALA A 1 114 ? 15.18 6.16 4.148 1 94.25 114 ALA A N 1
ATOM 839 C CA . ALA A 1 114 ? 16.484 6.109 3.51 1 94.25 114 ALA A CA 1
ATOM 840 C C . ALA A 1 114 ? 17.344 7.32 3.893 1 94.25 114 ALA A C 1
ATOM 842 O O . ALA A 1 114 ? 18.547 7.207 4.074 1 94.25 114 ALA A O 1
ATOM 843 N N . ILE A 1 115 ? 16.734 8.406 4.059 1 90.88 115 ILE A N 1
ATOM 844 C CA . ILE A 1 115 ? 17.484 9.633 4.27 1 90.88 115 ILE A CA 1
ATOM 845 C C . ILE A 1 115 ? 17.797 9.805 5.758 1 90.88 115 ILE A C 1
ATOM 847 O O . ILE A 1 115 ? 18.672 10.578 6.133 1 90.88 115 ILE A O 1
ATOM 851 N N . ARG A 1 116 ? 17.062 9.164 6.566 1 84.44 116 ARG A N 1
ATOM 852 C CA . ARG A 1 116 ? 17.375 9.18 7.992 1 84.44 116 ARG A CA 1
ATOM 853 C C . ARG A 1 116 ? 18.703 8.477 8.273 1 84.44 116 ARG A C 1
ATOM 855 O O . ARG A 1 116 ? 19.438 8.867 9.18 1 84.44 116 ARG A O 1
ATOM 862 N N . GLY A 1 117 ? 18.953 7.359 7.625 1 70.88 117 GLY A N 1
ATOM 863 C CA . GLY A 1 117 ? 20.203 6.629 7.789 1 70.88 117 GLY A CA 1
ATOM 864 C C . GLY A 1 117 ? 21.406 7.371 7.242 1 70.88 117 GLY A C 1
ATOM 865 O O . GLY A 1 117 ? 22.547 7.016 7.543 1 70.88 117 GLY A O 1
ATOM 866 N N . LYS A 1 118 ? 21.156 8.258 6.426 1 64.94 118 LYS A N 1
ATOM 867 C CA . LYS A 1 118 ? 22.25 9.023 5.844 1 64.94 118 LYS A CA 1
ATOM 868 C C . LYS A 1 118 ? 22.547 10.273 6.668 1 64.94 118 LYS A C 1
ATOM 870 O O . LYS A 1 118 ? 23.562 10.938 6.453 1 64.94 118 LYS A O 1
ATOM 875 N N . ILE A 1 119 ? 21.656 10.602 7.535 1 48.34 119 ILE A N 1
ATOM 876 C CA . ILE A 1 119 ? 21.984 11.711 8.422 1 48.34 119 ILE A CA 1
ATOM 877 C C . ILE A 1 119 ? 22.719 11.188 9.656 1 48.34 119 ILE A C 1
ATOM 879 O O . ILE A 1 119 ? 22.312 10.188 10.25 1 48.34 119 ILE A O 1
ATOM 883 N N . MET B 1 1 ? -33.188 8.172 -19.109 1 31.06 1 MET B N 1
ATOM 884 C CA . MET B 1 1 ? -32.406 8.258 -17.875 1 31.06 1 MET B CA 1
ATOM 885 C C . MET B 1 1 ? -31.141 7.398 -17.953 1 31.06 1 MET B C 1
ATOM 887 O O . MET B 1 1 ? -30.188 7.629 -17.219 1 31.06 1 MET B O 1
ATOM 891 N N . GLY B 1 2 ? -31.219 6.176 -18.531 1 36 2 GLY B N 1
ATOM 892 C CA . GLY B 1 2 ? -30.969 4.828 -18.047 1 36 2 GLY B CA 1
ATOM 893 C C . GLY B 1 2 ? -29.531 4.379 -18.25 1 36 2 GLY B C 1
ATOM 894 O O . GLY B 1 2 ? -29.094 3.383 -17.672 1 36 2 GLY B O 1
ATOM 895 N N . SER B 1 3 ? -28.984 4.586 -19.344 1 39.53 3 SER B N 1
ATOM 896 C CA . SER B 1 3 ? -27.891 3.785 -19.891 1 39.53 3 SER B CA 1
ATOM 897 C C . SER B 1 3 ? -26.562 4.18 -19.266 1 39.53 3 SER B C 1
ATOM 899 O O . SER B 1 3 ? -25.5 3.84 -19.797 1 39.53 3 SER B O 1
ATOM 901 N N . VAL B 1 4 ? -26.469 5.359 -18.594 1 40.09 4 VAL B N 1
ATOM 902 C CA . VAL B 1 4 ? -25.141 5.746 -18.141 1 40.09 4 VAL B CA 1
ATOM 903 C C . VAL B 1 4 ? -24.516 4.609 -17.328 1 40.09 4 VAL B C 1
ATOM 905 O O . VAL B 1 4 ? -23.359 4.68 -16.938 1 40.09 4 VAL B O 1
ATOM 908 N N . THR B 1 5 ? -25.156 3.902 -16.312 1 41 5 THR B N 1
ATOM 909 C CA . THR B 1 5 ? -24.797 3.211 -15.086 1 41 5 THR B CA 1
ATOM 910 C C . THR B 1 5 ? -24.062 1.909 -15.398 1 41 5 THR B C 1
ATOM 912 O O . THR B 1 5 ? -23.797 1.113 -14.492 1 41 5 THR B O 1
ATOM 915 N N . ALA B 1 6 ? -24.219 1.237 -16.391 1 46.75 6 ALA B N 1
ATOM 916 C CA . ALA B 1 6 ? -23.781 -0.098 -16.781 1 46.75 6 ALA B CA 1
ATOM 917 C C . ALA B 1 6 ? -22.266 -0.167 -16.891 1 46.75 6 ALA B C 1
ATOM 919 O O . ALA B 1 6 ? -21.688 -1.251 -17.031 1 46.75 6 ALA B O 1
ATOM 920 N N . LEU B 1 7 ? -21.578 0.823 -17.172 1 49.22 7 LEU B N 1
ATOM 921 C CA . LEU B 1 7 ? -20.141 0.887 -17.484 1 49.22 7 LEU B CA 1
ATOM 922 C C . LEU B 1 7 ? -19.312 0.7 -16.219 1 49.22 7 LEU B C 1
ATOM 924 O O . LEU B 1 7 ? -18.203 0.154 -16.281 1 49.22 7 LEU B O 1
ATOM 928 N N . ALA B 1 8 ? -19.734 1.305 -14.969 1 54.34 8 ALA B N 1
ATOM 929 C CA . ALA B 1 8 ? -19.078 1.197 -13.664 1 54.34 8 ALA B CA 1
ATOM 930 C C . ALA B 1 8 ? -19 -0.258 -13.211 1 54.34 8 ALA B C 1
ATOM 932 O O . ALA B 1 8 ? -17.969 -0.694 -12.688 1 54.34 8 ALA B O 1
ATOM 933 N N . PRO B 1 9 ? -20.203 -0.998 -13.297 1 61.88 9 PRO B N 1
ATOM 934 C CA . PRO B 1 9 ? -20.203 -2.43 -12.984 1 61.88 9 PRO B CA 1
ATOM 935 C C . PRO B 1 9 ? -19.234 -3.227 -13.859 1 61.88 9 PRO B C 1
ATOM 937 O O . PRO B 1 9 ? -18.688 -4.238 -13.414 1 61.88 9 PRO B O 1
ATOM 940 N N . GLN B 1 10 ? -18.953 -2.523 -15.008 1 80.75 10 GLN B N 1
ATOM 941 C CA . GLN B 1 10 ? -18.094 -3.238 -15.961 1 80.75 10 GLN B CA 1
ATOM 942 C C . GLN B 1 10 ? -16.641 -3.191 -15.531 1 80.75 10 GLN B C 1
ATOM 944 O O . GLN B 1 10 ? -15.938 -4.207 -15.562 1 80.75 10 GLN B O 1
ATOM 949 N N . ARG B 1 11 ? -16.359 -2.008 -14.828 1 89.31 11 ARG B N 1
ATOM 950 C CA . ARG B 1 11 ? -14.969 -1.905 -14.406 1 89.31 11 ARG B CA 1
ATOM 951 C C . ARG B 1 11 ? -14.688 -2.807 -13.211 1 89.31 11 ARG B C 1
ATOM 953 O O . ARG B 1 11 ? -13.641 -3.453 -13.141 1 89.31 11 ARG B O 1
ATOM 960 N N . ALA B 1 12 ? -15.664 -2.861 -12.312 1 92.56 12 ALA B N 1
ATOM 961 C CA . ALA B 1 12 ? -15.508 -3.697 -11.125 1 92.56 12 ALA B CA 1
ATOM 962 C C . ALA B 1 12 ? -15.492 -5.18 -11.5 1 92.56 12 ALA B C 1
ATOM 964 O O . ALA B 1 12 ? -14.742 -5.965 -10.914 1 92.56 12 ALA B O 1
ATOM 965 N N . GLU B 1 13 ? -16.281 -5.559 -12.414 1 92.88 13 GLU B N 1
ATOM 966 C CA . GLU B 1 13 ? -16.328 -6.945 -12.867 1 92.88 13 GLU B CA 1
ATOM 967 C C . GLU B 1 13 ? -15.031 -7.32 -13.594 1 92.88 13 GLU B C 1
ATOM 969 O O . GLU B 1 13 ? -14.508 -8.422 -13.414 1 92.88 13 GLU B O 1
ATOM 974 N N . VAL B 1 14 ? -14.555 -6.422 -14.398 1 95.88 14 VAL B N 1
ATOM 975 C CA . VAL B 1 14 ? -13.305 -6.641 -15.117 1 95.88 14 VAL B CA 1
ATOM 976 C C . VAL B 1 14 ? -12.156 -6.773 -14.125 1 95.88 14 VAL B C 1
ATOM 978 O O . VAL B 1 14 ? -11.312 -7.664 -14.25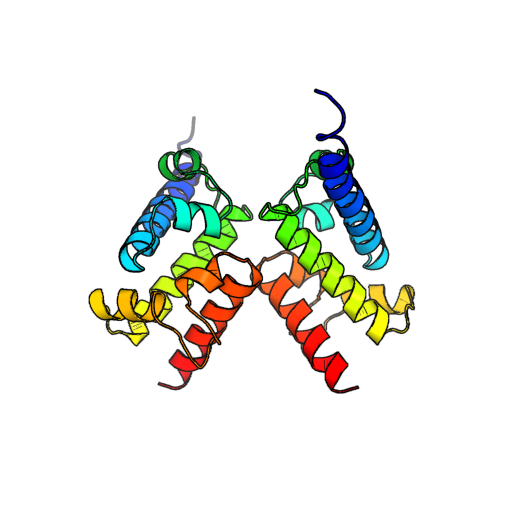 1 95.88 14 VAL B O 1
ATOM 981 N N . LEU B 1 15 ? -12.164 -5.898 -13.102 1 97.5 15 LEU B N 1
ATOM 982 C CA . LEU B 1 15 ? -11.141 -5.969 -12.07 1 97.5 15 LEU B CA 1
ATOM 983 C C . LEU B 1 15 ? -11.203 -7.297 -11.32 1 97.5 15 LEU B C 1
ATOM 985 O O . LEU B 1 15 ? -10.172 -7.922 -11.07 1 97.5 15 LEU B O 1
ATOM 989 N N . ARG B 1 16 ? -12.383 -7.68 -10.984 1 96.25 16 ARG B N 1
ATOM 990 C CA . ARG B 1 16 ? -12.555 -8.945 -10.281 1 96.25 16 ARG B CA 1
ATOM 991 C C . ARG B 1 16 ? -11.984 -10.102 -11.086 1 96.25 16 ARG B C 1
ATOM 993 O O . ARG B 1 16 ? -11.25 -10.938 -10.547 1 96.25 16 ARG B O 1
ATOM 1000 N N . GLU B 1 17 ? -12.289 -10.195 -12.32 1 97.44 17 GLU B N 1
ATOM 1001 C CA . GLU B 1 17 ? -11.812 -11.281 -13.172 1 97.44 17 GLU B CA 1
ATOM 1002 C C . GLU B 1 17 ? -10.289 -11.273 -13.273 1 97.44 17 GLU B C 1
ATOM 1004 O O . GLU B 1 17 ? -9.648 -12.312 -13.133 1 97.44 17 GLU B O 1
ATOM 1009 N N . ALA B 1 18 ? -9.742 -10.094 -13.516 1 98.12 18 ALA B N 1
ATOM 1010 C CA . ALA B 1 18 ? -8.289 -9.961 -13.609 1 98.12 18 ALA B CA 1
ATOM 1011 C C . ALA B 1 18 ? -7.621 -10.344 -12.289 1 98.12 18 ALA B C 1
ATOM 1013 O O . ALA B 1 18 ? -6.582 -11.016 -12.289 1 98.12 18 ALA B O 1
ATOM 1014 N N . LEU B 1 19 ? -8.258 -9.953 -11.219 1 98.44 19 LEU B N 1
ATOM 1015 C CA . LEU B 1 19 ? -7.723 -10.234 -9.891 1 98.44 19 LEU B CA 1
ATOM 1016 C C . LEU B 1 19 ? -7.727 -11.727 -9.609 1 98.44 19 LEU B C 1
ATOM 1018 O O . LEU B 1 19 ? -6.719 -12.281 -9.164 1 98.44 19 LEU B O 1
ATOM 1022 N N . VAL B 1 20 ? -8.805 -12.383 -9.867 1 98.06 20 VAL B N 1
ATOM 1023 C CA . VAL B 1 20 ? -8.945 -13.812 -9.609 1 98.06 20 VAL B CA 1
ATOM 1024 C C . VAL B 1 20 ? -7.988 -14.602 -10.508 1 98.06 20 VAL B C 1
ATOM 1026 O O . VAL B 1 20 ? -7.316 -15.523 -10.047 1 98.06 20 VAL B O 1
ATOM 1029 N N . ASN B 1 21 ? -7.891 -14.203 -11.758 1 97.75 21 ASN B N 1
ATOM 1030 C CA . ASN B 1 21 ? -6.977 -14.867 -12.68 1 97.75 21 ASN B CA 1
ATOM 1031 C C . ASN B 1 21 ? -5.523 -14.695 -12.25 1 97.75 21 ASN B C 1
ATOM 1033 O O . ASN B 1 21 ? -4.742 -15.648 -12.297 1 97.75 21 ASN B O 1
ATOM 1037 N N . ALA B 1 22 ? -5.172 -13.508 -11.789 1 98.56 22 ALA B N 1
ATOM 1038 C CA . ALA B 1 22 ? -3.824 -13.25 -11.289 1 98.56 22 ALA B CA 1
ATOM 1039 C C . ALA B 1 22 ? -3.52 -14.117 -10.07 1 98.56 22 ALA B C 1
ATOM 1041 O O . ALA B 1 22 ? -2.463 -14.75 -10 1 98.56 22 ALA B O 1
ATOM 1042 N N . GLY B 1 23 ? -4.477 -14.125 -9.125 1 98.5 23 GLY B N 1
ATOM 1043 C CA . GLY B 1 23 ? -4.293 -14.945 -7.941 1 98.5 23 GLY B CA 1
ATOM 1044 C C . GLY B 1 23 ? -4.047 -16.406 -8.266 1 98.5 23 GLY B C 1
ATOM 1045 O O . GLY B 1 23 ? -3.121 -17.016 -7.73 1 98.5 23 GLY B O 1
ATOM 1046 N N . LYS B 1 24 ? -4.816 -16.953 -9.172 1 97.81 24 LYS B N 1
ATOM 1047 C CA . LYS B 1 24 ? -4.672 -18.344 -9.594 1 97.81 24 LYS B CA 1
ATOM 1048 C C . LYS B 1 24 ? -3.309 -18.578 -10.234 1 97.81 24 LYS B C 1
ATOM 1050 O O . LYS B 1 24 ? -2.621 -19.547 -9.906 1 97.81 24 LYS B O 1
ATOM 1055 N N . ALA B 1 25 ? -2.945 -17.688 -11.102 1 98.06 25 ALA B N 1
ATOM 1056 C CA . ALA B 1 25 ? -1.683 -17.812 -11.828 1 98.06 25 ALA B CA 1
ATOM 1057 C C . ALA B 1 25 ? -0.494 -17.75 -10.875 1 98.06 25 ALA B C 1
ATOM 1059 O O . ALA B 1 25 ? 0.53 -18.406 -11.094 1 98.06 25 ALA B O 1
ATOM 1060 N N . LEU B 1 26 ? -0.65 -17.047 -9.812 1 98.56 26 LEU B N 1
ATOM 1061 C CA . LEU B 1 26 ? 0.432 -16.859 -8.852 1 98.56 26 LEU B CA 1
ATOM 1062 C C . LEU B 1 26 ? 0.419 -17.953 -7.789 1 98.56 26 LEU B C 1
ATOM 1064 O O . LEU B 1 26 ? 1.291 -17.984 -6.918 1 98.56 26 LEU B O 1
ATOM 1068 N N . GLY B 1 27 ? -0.594 -18.766 -7.832 1 98.44 27 GLY B N 1
ATOM 1069 C CA . GLY B 1 27 ? -0.698 -19.875 -6.891 1 98.44 27 GLY B CA 1
ATOM 1070 C C . GLY B 1 27 ? -1.266 -19.453 -5.547 1 98.44 27 GLY B C 1
ATOM 1071 O O . GLY B 1 27 ? -0.939 -20.047 -4.52 1 98.44 27 GLY B O 1
ATOM 1072 N N . LEU B 1 28 ? -2.076 -18.484 -5.566 1 98.44 28 LEU B N 1
ATOM 1073 C CA . LEU B 1 28 ? -2.686 -18.031 -4.32 1 98.44 28 LEU B CA 1
ATOM 1074 C C . LEU B 1 28 ? -4.051 -18.672 -4.117 1 98.44 28 LEU B C 1
ATOM 1076 O O . LEU B 1 28 ? -4.82 -18.828 -5.07 1 98.44 28 LEU B O 1
ATOM 1080 N N . THR B 1 29 ? -4.312 -19.031 -2.855 1 97.5 29 THR B N 1
ATOM 1081 C CA . THR B 1 29 ? -5.672 -19.422 -2.51 1 97.5 29 THR B CA 1
ATOM 1082 C C . THR B 1 29 ? -6.586 -18.203 -2.447 1 97.5 29 THR B C 1
ATOM 1084 O O . THR B 1 29 ? -6.109 -17.062 -2.422 1 97.5 29 THR B O 1
ATOM 1087 N N . GLN B 1 30 ? -7.859 -18.422 -2.369 1 96.44 30 GLN B N 1
ATOM 1088 C CA . GLN B 1 30 ? -8.812 -17.328 -2.219 1 96.44 30 GLN B CA 1
ATOM 1089 C C . GLN B 1 30 ? -8.586 -16.578 -0.909 1 96.44 30 GLN B C 1
ATOM 1091 O O . GLN B 1 30 ? -8.75 -15.359 -0.851 1 96.44 30 GLN B O 1
ATOM 1096 N N . ALA B 1 31 ? -8.32 -17.328 0.103 1 97.06 31 ALA B N 1
ATOM 1097 C CA . ALA B 1 31 ? -8.047 -16.719 1.4 1 97.06 31 ALA B CA 1
ATOM 1098 C C . ALA B 1 31 ? -6.82 -15.812 1.329 1 97.06 31 ALA B C 1
ATOM 1100 O O . ALA B 1 31 ? -6.832 -14.703 1.869 1 97.06 31 ALA B O 1
ATOM 1101 N N . GLU B 1 32 ? -5.773 -16.281 0.685 1 98 32 GLU B N 1
ATOM 1102 C CA . GLU B 1 32 ? -4.555 -15.492 0.521 1 98 32 GLU B CA 1
ATOM 1103 C C . GLU B 1 32 ? -4.805 -14.258 -0.338 1 98 32 GLU B C 1
ATOM 1105 O O . GLU B 1 32 ? -4.309 -13.172 -0.03 1 98 32 GLU B O 1
ATOM 1110 N N . LEU B 1 33 ? -5.535 -14.453 -1.384 1 98.44 33 LEU B N 1
ATOM 1111 C CA . LEU B 1 33 ? -5.918 -13.344 -2.246 1 98.44 33 LEU B CA 1
ATOM 1112 C C . LEU B 1 33 ? -6.68 -12.281 -1.457 1 98.44 33 LEU B C 1
ATOM 1114 O O . LEU B 1 33 ? -6.398 -11.086 -1.583 1 98.44 33 LEU B O 1
ATOM 1118 N N . GLY B 1 34 ? -7.68 -12.727 -0.66 1 98.31 34 GLY B N 1
ATOM 1119 C CA . GLY B 1 34 ? -8.422 -11.828 0.209 1 98.31 34 GLY B CA 1
ATOM 1120 C C . GLY B 1 34 ? -7.543 -11.086 1.194 1 98.31 34 GLY B C 1
ATOM 1121 O O . GLY B 1 34 ? -7.75 -9.898 1.447 1 98.31 34 GLY B O 1
ATOM 1122 N N . ALA B 1 35 ? -6.535 -11.766 1.725 1 98.19 35 ALA B N 1
ATOM 1123 C CA . ALA B 1 35 ? -5.613 -11.156 2.68 1 98.19 35 ALA B CA 1
ATOM 1124 C C . ALA B 1 35 ? -4.805 -10.039 2.029 1 98.19 35 ALA B C 1
ATOM 1126 O O . ALA B 1 35 ? -4.461 -9.055 2.682 1 98.19 35 ALA B O 1
ATOM 1127 N N . VAL B 1 36 ? -4.484 -10.195 0.762 1 98.81 36 VAL B N 1
ATOM 1128 C CA . VAL B 1 36 ? -3.689 -9.195 0.048 1 98.81 36 VAL B CA 1
ATOM 1129 C C . VAL B 1 36 ? -4.48 -7.898 -0.076 1 98.81 36 VAL B C 1
ATOM 1131 O O . VAL B 1 36 ? -3.934 -6.809 0.111 1 98.81 36 VAL B O 1
ATOM 1134 N N . ILE B 1 37 ? -5.785 -8 -0.298 1 98.62 37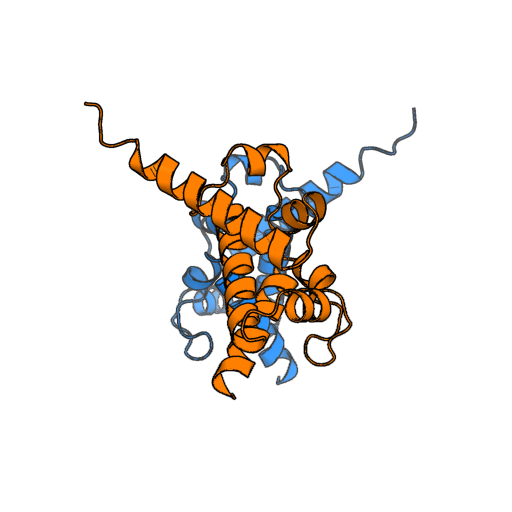 ILE B N 1
ATOM 1135 C CA . ILE B 1 37 ? -6.48 -6.77 -0.67 1 98.62 37 ILE B CA 1
ATOM 1136 C C . ILE B 1 37 ? -7.43 -6.355 0.453 1 98.62 37 ILE B C 1
ATOM 1138 O O . ILE B 1 37 ? -8.062 -5.297 0.38 1 98.62 37 ILE B O 1
ATOM 1142 N N . GLY B 1 38 ? -7.574 -7.176 1.513 1 98.06 38 GLY B N 1
ATOM 1143 C CA . GLY B 1 38 ? -8.383 -6.844 2.678 1 98.06 38 GLY B CA 1
ATOM 1144 C C . GLY B 1 38 ? -9.867 -7.023 2.441 1 98.06 38 GLY B C 1
ATOM 1145 O O . GLY B 1 38 ? -10.68 -6.234 2.926 1 98.06 38 GLY B O 1
ATOM 1146 N N . ARG B 1 39 ? -10.18 -7.977 1.696 1 97.56 39 ARG B N 1
ATOM 1147 C CA . ARG B 1 39 ? -11.578 -8.305 1.422 1 97.56 39 ARG B CA 1
ATOM 1148 C C . ARG B 1 39 ? -11.828 -9.805 1.55 1 97.56 39 ARG B C 1
ATOM 1150 O O . ARG B 1 39 ? -10.93 -10.609 1.294 1 97.56 39 ARG B O 1
ATOM 1157 N N . GLY B 1 40 ? -13.008 -10.125 1.898 1 95.94 40 GLY B N 1
ATOM 1158 C CA . GLY B 1 40 ? -13.367 -11.531 2.004 1 95.94 40 GLY B CA 1
ATOM 1159 C C . GLY B 1 40 ? -13.68 -12.164 0.664 1 95.94 40 GLY B C 1
ATOM 1160 O O . GLY B 1 40 ? -13.828 -11.469 -0.343 1 95.94 40 GLY B O 1
ATOM 1161 N N . ARG B 1 41 ? -13.703 -13.484 0.691 1 93.88 41 ARG B N 1
ATOM 1162 C CA . ARG B 1 41 ? -13.992 -14.258 -0.508 1 93.88 41 ARG B CA 1
ATOM 1163 C C . ARG B 1 41 ? -15.328 -13.844 -1.125 1 93.88 41 ARG B C 1
ATOM 1165 O O . ARG B 1 41 ? -15.445 -13.734 -2.348 1 93.88 41 ARG B O 1
ATOM 1172 N N . THR B 1 42 ? -16.266 -13.609 -0.303 1 94.06 42 THR B N 1
ATOM 1173 C CA . THR B 1 42 ? -17.609 -13.242 -0.762 1 94.06 42 THR B CA 1
ATOM 1174 C C . THR B 1 42 ? -17.578 -11.906 -1.496 1 94.06 42 THR B C 1
ATOM 1176 O O . THR B 1 42 ? -18.172 -11.773 -2.572 1 94.06 42 THR B O 1
ATOM 1179 N N . ASP B 1 43 ? -16.891 -10.914 -0.919 1 94.25 43 ASP B N 1
ATOM 1180 C CA . ASP B 1 43 ? -16.781 -9.602 -1.544 1 94.25 43 ASP B CA 1
ATOM 1181 C C . ASP B 1 43 ? -16.078 -9.695 -2.898 1 94.25 43 ASP B C 1
ATOM 1183 O O . ASP B 1 43 ? -16.484 -9.039 -3.859 1 94.25 43 ASP B O 1
ATOM 1187 N N . ILE B 1 44 ? -15.07 -10.5 -2.98 1 95.19 44 ILE B N 1
ATOM 1188 C CA . ILE B 1 44 ? -14.32 -10.672 -4.219 1 95.19 44 ILE B CA 1
ATOM 1189 C C . ILE B 1 44 ? -15.203 -11.359 -5.262 1 95.19 44 ILE B C 1
ATOM 1191 O O . ILE B 1 44 ? -15.289 -10.906 -6.406 1 95.19 44 ILE B O 1
ATOM 1195 N N . SER B 1 45 ? -15.867 -12.422 -4.895 1 93.12 45 SER B N 1
ATOM 1196 C CA . SER B 1 45 ? -16.672 -13.211 -5.824 1 93.12 45 SER B CA 1
ATOM 1197 C C . SER B 1 45 ? -17.828 -12.383 -6.395 1 93.12 45 SER B C 1
ATOM 1199 O O . SER B 1 45 ? -18.234 -12.586 -7.543 1 93.12 45 SER B O 1
ATOM 1201 N N . ARG B 1 46 ? -18.297 -11.383 -5.656 1 91.56 46 ARG B N 1
ATOM 1202 C CA . ARG B 1 46 ? -19.438 -10.57 -6.062 1 91.56 46 ARG B CA 1
ATOM 1203 C C . ARG B 1 46 ? -18.984 -9.367 -6.887 1 91.56 46 ARG B C 1
ATOM 1205 O O . ARG B 1 46 ? -19.812 -8.641 -7.434 1 91.56 46 ARG B O 1
ATOM 1212 N N . GLY B 1 47 ? -17.781 -9.203 -6.988 1 91.19 47 GLY B N 1
ATOM 1213 C CA . GLY B 1 47 ? -17.281 -8.047 -7.707 1 91.19 47 GLY B CA 1
ATOM 1214 C C . GLY B 1 47 ? -17.469 -6.746 -6.945 1 91.19 47 GLY B C 1
ATOM 1215 O O . GLY B 1 47 ? -17.688 -5.695 -7.543 1 91.19 47 GLY B O 1
ATOM 1216 N N . ASN B 1 48 ? -17.453 -6.766 -5.629 1 91.12 48 ASN B N 1
ATOM 1217 C CA . ASN B 1 48 ? -17.656 -5.586 -4.789 1 91.12 48 ASN B CA 1
ATOM 1218 C C . ASN B 1 48 ? -16.344 -4.879 -4.492 1 91.12 48 ASN B C 1
ATOM 1220 O O . ASN B 1 48 ? -16.141 -4.367 -3.389 1 91.12 48 ASN B O 1
ATOM 1224 N N . VAL B 1 49 ? -15.438 -4.969 -5.395 1 95.31 49 VAL B N 1
ATOM 1225 C CA . VAL B 1 49 ? -14.172 -4.258 -5.258 1 95.31 49 VAL B CA 1
ATOM 1226 C C . VAL B 1 49 ? -14.102 -3.121 -6.273 1 95.31 49 VAL B C 1
ATOM 1228 O O . VAL B 1 49 ? -13.844 -3.354 -7.457 1 95.31 49 VAL B O 1
ATOM 1231 N N . ASP B 1 50 ? -14.344 -1.944 -5.789 1 95.06 50 ASP B N 1
ATOM 1232 C CA . ASP B 1 50 ? -14.266 -0.732 -6.598 1 95.06 50 ASP B CA 1
ATOM 1233 C C . ASP B 1 50 ? -12.812 -0.408 -6.949 1 95.06 50 ASP B C 1
ATOM 1235 O O . ASP B 1 50 ? -11.969 -0.252 -6.062 1 95.06 50 ASP B O 1
ATOM 1239 N N . PRO B 1 51 ? -12.5 -0.25 -8.289 1 95.56 51 PRO B N 1
ATOM 1240 C CA . PRO B 1 51 ? -11.125 0.021 -8.711 1 95.56 51 PRO B CA 1
ATOM 1241 C C . PRO B 1 51 ? -10.555 1.288 -8.078 1 95.56 51 PRO B C 1
ATOM 1243 O O . PRO B 1 51 ? -9.336 1.427 -7.957 1 95.56 51 PRO B O 1
ATOM 1246 N N . ASP B 1 52 ? -11.375 2.203 -7.637 1 95.62 52 ASP B N 1
ATOM 1247 C CA . ASP B 1 52 ? -10.906 3.475 -7.094 1 95.62 52 ASP B CA 1
ATOM 1248 C C . ASP B 1 52 ? -10.789 3.414 -5.574 1 95.62 52 ASP B C 1
ATOM 1250 O O . ASP B 1 52 ? -10.367 4.383 -4.941 1 95.62 52 ASP B O 1
ATOM 1254 N N . SER B 1 53 ? -11.172 2.256 -4.988 1 97.38 53 SER B N 1
ATOM 1255 C CA . SER B 1 53 ? -11.055 2.035 -3.551 1 97.38 53 SER B CA 1
ATOM 1256 C C . SER B 1 53 ? -9.664 1.536 -3.182 1 97.38 53 SER B C 1
ATOM 1258 O O . SER B 1 53 ? -8.875 1.18 -4.059 1 97.38 53 SER B O 1
ATOM 1260 N N . LYS B 1 54 ? -9.367 1.584 -1.948 1 98.56 54 LYS B N 1
ATOM 1261 C CA . LYS B 1 54 ? -8.07 1.081 -1.511 1 98.56 54 LYS B CA 1
ATOM 1262 C C . LYS B 1 54 ? -7.93 -0.408 -1.811 1 98.56 54 LYS B C 1
ATOM 1264 O O . LYS B 1 54 ? -6.902 -0.847 -2.328 1 98.56 54 LYS B O 1
ATOM 1269 N N . PRO B 1 55 ? -8.992 -1.265 -1.528 1 98.44 55 PRO B N 1
ATOM 1270 C CA . PRO B 1 55 ? -8.883 -2.645 -2.01 1 98.44 55 PRO B CA 1
ATOM 1271 C C . PRO B 1 55 ? -8.648 -2.729 -3.516 1 98.44 55 PRO B C 1
ATOM 1273 O O . PRO B 1 55 ? -7.922 -3.605 -3.982 1 98.44 55 PRO B O 1
ATOM 1276 N N . GLY B 1 56 ? -9.297 -1.849 -4.234 1 98.31 56 GLY B N 1
ATOM 1277 C CA . GLY B 1 56 ? -9.078 -1.802 -5.672 1 98.31 56 GLY B CA 1
ATOM 1278 C C . GLY B 1 56 ? -7.645 -1.475 -6.047 1 98.31 56 GLY B C 1
ATOM 1279 O O . GLY B 1 56 ? -7.074 -2.098 -6.949 1 98.31 56 GLY B O 1
ATOM 1280 N N . GLU B 1 57 ? -7.066 -0.5 -5.379 1 98.81 57 GLU B N 1
ATOM 1281 C CA . GLU B 1 57 ? -5.664 -0.166 -5.605 1 98.81 57 GLU B CA 1
ATOM 1282 C C . GLU B 1 57 ? -4.758 -1.361 -5.32 1 98.81 57 GLU B C 1
ATOM 1284 O O . GLU B 1 57 ? -3.85 -1.656 -6.098 1 98.81 57 GLU B O 1
ATOM 1289 N N . LEU B 1 58 ? -5.02 -2.043 -4.242 1 98.94 58 LEU B N 1
ATOM 1290 C CA . LEU B 1 58 ? -4.227 -3.213 -3.885 1 98.94 58 LEU B CA 1
ATOM 1291 C C . LEU B 1 58 ? -4.395 -4.32 -4.918 1 98.94 58 LEU B C 1
ATOM 1293 O O . LEU B 1 58 ? -3.426 -4.996 -5.277 1 98.94 58 LEU B O 1
ATOM 1297 N N . ALA B 1 59 ? -5.59 -4.492 -5.375 1 98.81 59 ALA B N 1
ATOM 1298 C CA . ALA B 1 59 ? -5.852 -5.457 -6.441 1 98.81 59 ALA B CA 1
ATOM 1299 C C . ALA B 1 59 ? -5.043 -5.125 -7.691 1 98.81 59 ALA B C 1
ATOM 1301 O O . ALA B 1 59 ? -4.43 -6.012 -8.297 1 98.81 59 ALA B O 1
ATOM 1302 N N . LEU B 1 60 ? -5.055 -3.877 -8.039 1 98.75 60 LEU B N 1
ATOM 1303 C CA . LEU B 1 60 ? -4.34 -3.447 -9.234 1 98.75 60 LEU B CA 1
ATOM 1304 C C . LEU B 1 60 ? -2.838 -3.635 -9.07 1 98.75 60 LEU B C 1
ATOM 1306 O O . LEU B 1 60 ? -2.143 -3.998 -10.023 1 98.75 60 LEU B O 1
ATOM 1310 N N . LEU B 1 61 ? -2.324 -3.426 -7.898 1 98.88 61 LEU B N 1
ATOM 1311 C CA . LEU B 1 61 ? -0.913 -3.672 -7.629 1 98.88 61 LEU B CA 1
ATOM 1312 C C . LEU B 1 61 ? -0.579 -5.152 -7.781 1 98.88 61 LEU B C 1
ATOM 1314 O O . LEU B 1 61 ? 0.454 -5.504 -8.352 1 98.88 61 LEU B O 1
ATOM 1318 N N . LEU B 1 62 ? -1.458 -5.988 -7.281 1 98.94 62 LEU B N 1
ATOM 1319 C CA . LEU B 1 62 ? -1.236 -7.422 -7.414 1 98.94 62 LEU B CA 1
ATOM 1320 C C . LEU B 1 62 ? -1.257 -7.844 -8.883 1 98.94 62 LEU B C 1
ATOM 1322 O O . LEU B 1 62 ? -0.432 -8.648 -9.312 1 98.94 62 LEU B O 1
ATOM 1326 N N . ILE B 1 63 ? -2.146 -7.305 -9.594 1 98.81 63 ILE B N 1
ATOM 1327 C CA . ILE B 1 63 ? -2.256 -7.613 -11.016 1 98.81 63 ILE B CA 1
ATOM 1328 C C . ILE B 1 63 ? -0.995 -7.148 -11.742 1 98.81 63 ILE B C 1
ATOM 1330 O O . ILE B 1 63 ? -0.491 -7.84 -12.633 1 98.81 63 ILE B O 1
ATOM 1334 N N . ARG B 1 64 ? -0.475 -6.02 -11.344 1 98.81 64 ARG B N 1
ATOM 1335 C CA . ARG B 1 64 ? 0.786 -5.562 -11.914 1 98.81 64 ARG B CA 1
ATOM 1336 C C . ARG B 1 64 ? 1.924 -6.516 -11.57 1 98.81 64 ARG B C 1
ATOM 1338 O O . ARG B 1 64 ? 2.775 -6.809 -12.414 1 98.81 64 ARG B O 1
ATOM 1345 N N . CYS B 1 65 ? 1.965 -7.02 -10.383 1 98.81 65 CYS B N 1
ATOM 1346 C CA . CYS B 1 65 ? 2.951 -8.023 -9.984 1 98.81 65 CYS B CA 1
ATOM 1347 C C . CYS B 1 65 ? 2.865 -9.25 -10.883 1 98.81 65 CYS B C 1
ATOM 1349 O O . CYS B 1 65 ? 3.885 -9.742 -11.375 1 98.81 65 CYS B O 1
ATOM 1351 N N . TYR B 1 66 ? 1.663 -9.641 -11.062 1 98.75 66 TYR B N 1
ATOM 1352 C CA . TYR B 1 66 ? 1.422 -10.781 -11.938 1 98.75 66 TYR B CA 1
ATOM 1353 C C . TYR B 1 66 ? 1.947 -10.516 -13.344 1 98.75 66 TYR B C 1
ATOM 1355 O O . TYR B 1 66 ? 2.688 -11.328 -13.898 1 98.75 66 TYR B O 1
ATOM 1363 N N . ARG B 1 67 ? 1.587 -9.406 -13.859 1 98.5 67 ARG B N 1
ATOM 1364 C CA . ARG B 1 67 ? 1.979 -9.094 -15.227 1 98.5 67 ARG B CA 1
ATOM 1365 C C . ARG B 1 67 ? 3.494 -8.977 -15.352 1 98.5 67 ARG B C 1
ATOM 1367 O O . ARG B 1 67 ? 4.082 -9.453 -16.328 1 98.5 67 ARG B O 1
ATOM 1374 N N . ALA B 1 68 ? 4.141 -8.375 -14.391 1 98.19 68 ALA B N 1
ATOM 1375 C CA . ALA B 1 68 ? 5.594 -8.25 -14.391 1 98.19 68 ALA B CA 1
ATOM 1376 C C . ALA B 1 68 ? 6.266 -9.617 -14.32 1 98.19 68 ALA B C 1
ATOM 1378 O O . ALA B 1 68 ? 7.207 -9.891 -15.07 1 98.19 68 ALA B O 1
ATOM 1379 N N . LEU B 1 69 ? 5.789 -10.43 -13.492 1 98 69 LEU B N 1
ATOM 1380 C CA . LEU B 1 69 ? 6.355 -11.758 -13.336 1 98 69 LEU B CA 1
ATOM 1381 C C . LEU B 1 69 ? 6.098 -12.617 -14.57 1 98 69 LEU B C 1
ATOM 1383 O O . LEU B 1 69 ? 6.938 -13.43 -14.953 1 98 69 LEU B O 1
ATOM 1387 N N . TYR B 1 70 ? 4.926 -12.422 -15.133 1 97.75 70 TYR B N 1
ATOM 1388 C CA . TYR B 1 70 ? 4.578 -13.102 -16.375 1 97.75 70 TYR B CA 1
ATOM 1389 C C . TYR B 1 70 ? 5.617 -12.836 -17.453 1 97.75 70 TYR B C 1
ATOM 1391 O O . TYR B 1 70 ? 6.082 -13.758 -18.125 1 97.75 70 TYR B O 1
ATOM 1399 N N . VAL B 1 71 ? 6.016 -11.609 -17.594 1 96.88 71 VAL B N 1
ATOM 1400 C CA . VAL B 1 71 ? 7.012 -11.211 -18.578 1 96.88 71 VAL B CA 1
ATOM 1401 C C . VAL B 1 71 ? 8.359 -11.836 -18.234 1 96.88 71 VAL B C 1
ATOM 1403 O O . VAL B 1 71 ? 9.031 -12.398 -19.109 1 96.88 71 VAL B O 1
ATOM 1406 N N . LEU B 1 72 ? 8.703 -11.797 -16.984 1 95.44 72 LEU B N 1
ATOM 1407 C CA . LEU B 1 72 ? 10.008 -12.273 -16.516 1 95.44 72 LEU B CA 1
ATOM 1408 C C . LEU B 1 72 ? 10.133 -13.781 -16.719 1 95.44 72 LEU B C 1
ATOM 1410 O O . LEU B 1 72 ? 11.227 -14.289 -16.969 1 95.44 72 LEU B O 1
ATOM 1414 N N . THR B 1 73 ? 9.039 -14.484 -16.656 1 96.44 73 THR B N 1
ATOM 1415 C CA . THR B 1 73 ? 9.07 -15.945 -16.703 1 96.44 73 THR B CA 1
ATOM 1416 C C . THR B 1 73 ? 8.648 -16.453 -18.078 1 96.44 73 THR B C 1
ATOM 1418 O O . THR B 1 73 ? 8.555 -17.656 -18.312 1 96.44 73 THR B O 1
ATOM 1421 N N . GLY B 1 74 ? 8.375 -15.523 -18.953 1 95.94 74 GLY B N 1
ATOM 1422 C CA . GLY B 1 74 ? 7.879 -15.914 -20.25 1 95.94 74 GLY B CA 1
ATOM 1423 C C . GLY B 1 74 ? 6.508 -16.547 -20.219 1 95.94 74 GLY B C 1
ATOM 1424 O O . GLY B 1 74 ? 6.184 -17.391 -21.047 1 95.94 74 GLY B O 1
ATOM 1425 N N . GLY B 1 75 ? 5.82 -16.312 -19.156 1 96.38 75 GLY B N 1
ATOM 1426 C CA . GLY B 1 75 ? 4.457 -16.797 -19.047 1 96.38 75 GLY B CA 1
ATOM 1427 C C . GLY B 1 75 ? 4.379 -18.234 -18.562 1 96.38 75 GLY B C 1
ATOM 1428 O O . GLY B 1 75 ? 3.311 -18.844 -18.578 1 96.38 75 GLY B O 1
ATOM 1429 N N . ASP B 1 76 ? 5.457 -18.781 -18.141 1 97.31 76 ASP B N 1
ATOM 1430 C CA . ASP B 1 76 ? 5.473 -20.141 -17.625 1 97.31 76 ASP B CA 1
ATOM 1431 C C . ASP B 1 76 ? 4.801 -20.203 -16.25 1 97.31 76 ASP B C 1
ATOM 1433 O O . ASP B 1 76 ? 5.352 -19.734 -15.258 1 97.31 76 ASP B O 1
ATOM 1437 N N . ALA B 1 77 ? 3.701 -20.859 -16.219 1 95.44 77 ALA B N 1
ATOM 1438 C CA . ALA B 1 77 ? 2.881 -20.922 -15.016 1 95.44 77 ALA B CA 1
ATOM 1439 C C . ALA B 1 77 ? 3.639 -21.578 -13.867 1 95.44 77 ALA B C 1
ATOM 1441 O O . ALA B 1 77 ? 3.541 -21.156 -12.719 1 95.44 77 ALA B O 1
ATOM 1442 N N . GLY B 1 78 ? 4.289 -22.672 -14.203 1 97.5 78 GLY B N 1
ATOM 1443 C CA . GLY B 1 78 ? 5.074 -23.359 -13.188 1 97.5 78 GLY B CA 1
ATOM 1444 C C . GLY B 1 78 ? 6.168 -22.484 -12.594 1 97.5 78 GLY B C 1
ATOM 1445 O O . GLY B 1 78 ? 6.359 -22.469 -11.375 1 97.5 78 GLY B O 1
ATOM 1446 N N . ALA B 1 79 ? 6.848 -21.703 -13.406 1 97.44 79 ALA B N 1
ATOM 1447 C CA . ALA B 1 79 ? 7.918 -20.812 -12.969 1 97.44 79 ALA B CA 1
ATOM 1448 C C . ALA B 1 79 ? 7.363 -19.672 -12.117 1 97.44 79 ALA B C 1
ATOM 1450 O O . ALA B 1 79 ? 7.977 -19.281 -11.125 1 97.44 79 ALA B O 1
ATOM 1451 N N . MET B 1 80 ? 6.254 -19.203 -12.469 1 97.81 80 MET B N 1
ATOM 1452 C CA . 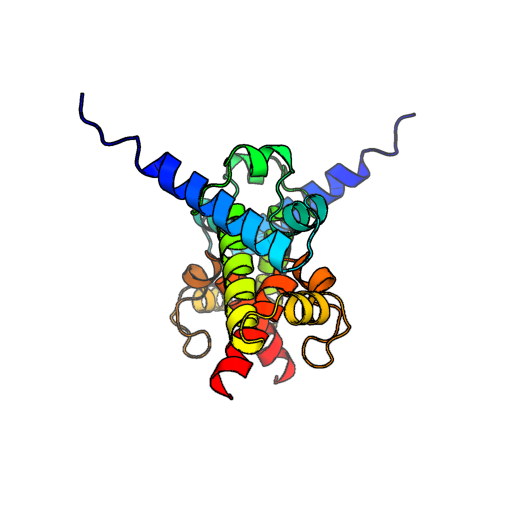MET B 1 80 ? 5.641 -18.109 -11.727 1 97.81 80 MET B CA 1
ATOM 1453 C C . MET B 1 80 ? 5.27 -18.547 -10.312 1 97.81 80 MET B C 1
ATOM 1455 O O . MET B 1 80 ? 5.586 -17.859 -9.344 1 97.81 80 MET B O 1
ATOM 1459 N N . LYS B 1 81 ? 4.645 -19.672 -10.273 1 98.25 81 LYS B N 1
ATOM 1460 C CA . LYS B 1 81 ? 4.262 -20.203 -8.969 1 98.25 81 LYS B CA 1
ATOM 1461 C C . LYS B 1 81 ? 5.492 -20.5 -8.117 1 98.25 81 LYS B C 1
ATOM 1463 O O . LYS B 1 81 ? 5.508 -20.219 -6.914 1 98.25 81 LYS B O 1
ATOM 1468 N N . HIS B 1 82 ? 6.438 -21.078 -8.812 1 97.94 82 HIS B N 1
ATOM 1469 C CA . HIS B 1 82 ? 7.668 -21.391 -8.102 1 97.94 82 HIS B CA 1
ATOM 1470 C C . HIS B 1 82 ? 8.312 -20.141 -7.531 1 97.94 82 HIS B C 1
ATOM 1472 O O . HIS B 1 82 ? 8.711 -20.109 -6.363 1 97.94 82 HIS B O 1
ATOM 1478 N N . TRP B 1 83 ? 8.367 -19.062 -8.297 1 97.75 83 TRP B N 1
ATOM 1479 C CA . TRP B 1 83 ? 8.961 -17.797 -7.883 1 97.75 83 TRP B CA 1
ATOM 1480 C C . TRP B 1 83 ? 8.203 -17.203 -6.703 1 97.75 83 TRP B C 1
ATOM 1482 O O . TRP B 1 83 ? 8.805 -16.703 -5.75 1 97.75 83 TRP B O 1
ATOM 1492 N N . MET B 1 84 ? 6.953 -17.359 -6.77 1 98.5 84 MET B N 1
ATOM 1493 C CA . MET B 1 84 ? 6.086 -16.766 -5.754 1 98.5 84 MET B CA 1
ATOM 1494 C C . MET B 1 84 ? 6.219 -17.5 -4.426 1 98.5 84 MET B C 1
ATOM 1496 O O . MET B 1 84 ? 6.082 -16.906 -3.359 1 98.5 84 MET B O 1
ATOM 1500 N N . HIS B 1 85 ? 6.531 -18.75 -4.457 1 98.62 85 HIS B N 1
ATOM 1501 C CA . HIS B 1 85 ? 6.375 -19.562 -3.254 1 98.62 85 HIS B CA 1
ATOM 1502 C C . HIS B 1 85 ? 7.715 -20.109 -2.781 1 98.62 85 HIS B C 1
ATOM 1504 O O . HIS B 1 85 ? 7.758 -21.016 -1.952 1 98.62 85 HIS B O 1
ATOM 1510 N N . THR B 1 86 ? 8.812 -19.531 -3.271 1 98.38 86 THR B N 1
ATOM 1511 C CA . THR B 1 86 ? 10.156 -19.891 -2.82 1 98.38 86 THR B CA 1
ATOM 1512 C C . THR B 1 86 ? 10.898 -18.656 -2.322 1 98.38 86 THR B C 1
ATOM 1514 O O . THR B 1 86 ? 10.641 -17.547 -2.785 1 98.38 86 THR B O 1
ATOM 1517 N N . PRO B 1 87 ? 11.789 -18.891 -1.322 1 98 87 PRO B N 1
ATOM 1518 C CA . PRO B 1 87 ? 12.547 -17.75 -0.832 1 98 87 PRO B CA 1
ATOM 1519 C C . PRO B 1 87 ? 13.32 -17.031 -1.94 1 98 87 PRO B C 1
ATOM 1521 O O . PRO B 1 87 ? 13.938 -17.688 -2.787 1 98 87 PRO B O 1
ATOM 1524 N N . ASN B 1 88 ? 13.164 -15.773 -1.975 1 96 88 ASN B N 1
ATOM 1525 C CA . ASN B 1 88 ? 13.891 -14.906 -2.896 1 96 88 ASN B CA 1
ATOM 1526 C C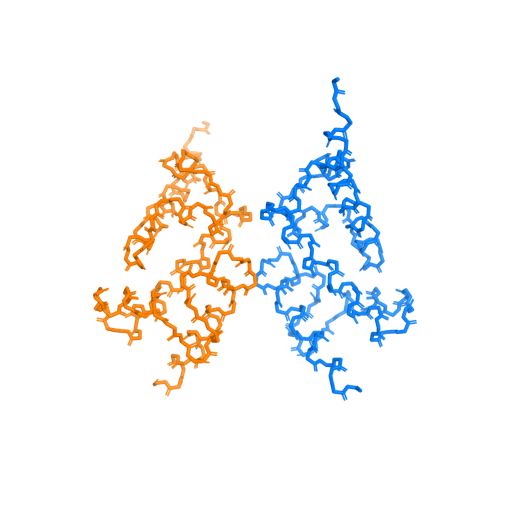 . ASN B 1 88 ? 14.906 -14.031 -2.166 1 96 88 ASN B C 1
ATOM 1528 O O . ASN B 1 88 ? 14.555 -13.297 -1.246 1 96 88 ASN B O 1
ATOM 1532 N N . HIS B 1 89 ? 16.141 -14.117 -2.551 1 93.31 89 HIS B N 1
ATOM 1533 C CA . HIS B 1 89 ? 17.219 -13.398 -1.898 1 93.31 89 HIS B CA 1
ATOM 1534 C C . HIS B 1 89 ? 17.078 -11.891 -2.092 1 93.31 89 HIS B C 1
ATOM 1536 O O . HIS B 1 89 ? 17.391 -11.109 -1.191 1 93.31 89 HIS B O 1
ATOM 1542 N N . HIS B 1 90 ? 16.578 -11.539 -3.146 1 91.56 90 HIS B N 1
ATOM 1543 C CA . HIS B 1 90 ? 16.547 -10.125 -3.5 1 91.56 90 HIS B CA 1
ATOM 1544 C C . HIS B 1 90 ? 15.406 -9.406 -2.791 1 91.56 90 HIS B C 1
ATOM 1546 O O . HIS B 1 90 ? 15.562 -8.266 -2.346 1 91.56 90 HIS B O 1
ATOM 1552 N N . THR B 1 91 ? 14.234 -10.117 -2.641 1 95.38 91 THR B N 1
ATOM 1553 C CA . THR B 1 91 ? 13.133 -9.508 -1.91 1 95.38 91 THR B CA 1
ATOM 1554 C C . THR B 1 91 ? 13.258 -9.773 -0.413 1 95.38 91 THR B C 1
ATOM 1556 O O . THR B 1 91 ? 12.578 -9.133 0.397 1 95.38 91 THR B O 1
ATOM 1559 N N . GLY B 1 92 ? 14.109 -10.766 -0.102 1 96.12 92 GLY B N 1
ATOM 1560 C CA . GLY B 1 92 ? 14.414 -11.031 1.296 1 96.12 92 GLY B CA 1
ATOM 1561 C C . GLY B 1 92 ? 13.383 -11.922 1.964 1 96.12 92 GLY B C 1
ATOM 1562 O O . GLY B 1 92 ? 13.227 -11.891 3.186 1 96.12 92 GLY B O 1
ATOM 1563 N N . GLY B 1 93 ? 12.586 -12.742 1.285 1 98.12 93 GLY B N 1
ATOM 1564 C CA . GLY B 1 93 ? 11.562 -13.641 1.809 1 98.12 93 GLY B CA 1
ATOM 1565 C C . GLY B 1 93 ? 10.797 -14.367 0.723 1 98.12 93 GLY B C 1
ATOM 1566 O O . GLY B 1 93 ? 11.25 -14.445 -0.42 1 98.12 93 GLY B O 1
ATOM 1567 N N . VAL B 1 94 ? 9.734 -14.969 1.148 1 98.75 94 VAL B N 1
ATOM 1568 C CA . VAL B 1 94 ? 8.852 -15.641 0.202 1 98.75 94 VAL B CA 1
ATOM 1569 C C . VAL B 1 94 ? 7.824 -14.656 -0.337 1 98.75 94 VAL B C 1
ATOM 1571 O O . VAL B 1 94 ? 6.984 -14.148 0.414 1 98.75 94 VAL B O 1
ATOM 1574 N N . PRO B 1 95 ? 7.875 -14.383 -1.643 1 98.81 95 PRO B N 1
ATOM 1575 C CA . PRO B 1 95 ? 7.031 -13.328 -2.205 1 98.81 95 PRO B CA 1
ATOM 1576 C C . PRO B 1 95 ? 5.559 -13.492 -1.848 1 98.81 95 PRO B C 1
ATOM 1578 O O . PRO B 1 95 ? 4.895 -12.523 -1.462 1 98.81 95 PRO B O 1
ATOM 1581 N N . ALA B 1 96 ? 5.02 -14.719 -1.856 1 98.81 96 ALA B N 1
ATOM 1582 C CA . ALA B 1 96 ? 3.611 -14.969 -1.569 1 98.81 96 ALA B CA 1
ATOM 1583 C C . ALA B 1 96 ? 3.262 -14.57 -0.14 1 98.81 96 ALA B C 1
ATOM 1585 O O . ALA B 1 96 ? 2.125 -14.18 0.141 1 98.81 96 ALA B O 1
ATOM 1586 N N . GLU B 1 97 ? 4.234 -14.641 0.757 1 98.69 97 GLU B N 1
ATOM 1587 C CA . GLU B 1 97 ? 4.055 -14.211 2.139 1 98.69 97 GLU B CA 1
ATOM 1588 C C . GLU B 1 97 ? 4.23 -12.703 2.271 1 98.69 97 GLU B C 1
ATOM 1590 O O . GLU B 1 97 ? 3.49 -12.047 3.006 1 98.69 97 GLU B O 1
ATOM 1595 N N . GLN B 1 98 ? 5.191 -12.18 1.551 1 98.75 98 GLN B N 1
ATOM 1596 C CA . GLN B 1 98 ? 5.516 -10.758 1.629 1 98.75 98 GLN B CA 1
ATOM 1597 C C . GLN B 1 98 ? 4.344 -9.898 1.165 1 98.75 98 GLN B C 1
ATOM 1599 O O . GLN B 1 98 ? 4.055 -8.859 1.761 1 98.75 98 GLN B O 1
ATOM 1604 N N . ILE B 1 99 ? 3.615 -10.328 0.161 1 98.88 99 ILE B N 1
ATOM 1605 C CA . ILE B 1 99 ? 2.633 -9.469 -0.486 1 98.88 99 ILE B CA 1
ATOM 1606 C C . ILE B 1 99 ? 1.376 -9.383 0.377 1 98.88 99 ILE B C 1
ATOM 1608 O O . ILE B 1 99 ? 0.451 -8.633 0.064 1 98.88 99 ILE B O 1
ATOM 1612 N N . ARG B 1 100 ? 1.332 -10.078 1.517 1 98.62 100 ARG B N 1
ATOM 1613 C CA . ARG B 1 100 ? 0.178 -10.016 2.408 1 98.62 100 ARG B CA 1
ATOM 1614 C C . ARG B 1 100 ? 0.089 -8.648 3.086 1 98.62 100 ARG B C 1
ATOM 1616 O O . ARG B 1 100 ? -0.988 -8.234 3.521 1 98.62 100 ARG B O 1
ATOM 1623 N N . SER B 1 101 ? 1.217 -8.008 3.195 1 98.62 101 SER B N 1
ATOM 1624 C CA . SER B 1 101 ? 1.225 -6.648 3.729 1 98.62 101 SER B CA 1
ATOM 1625 C C . SER B 1 101 ? 1.265 -5.613 2.607 1 98.62 101 SER B C 1
ATOM 1627 O O . SER B 1 101 ? 1.74 -5.902 1.508 1 98.62 101 SER B O 1
ATOM 1629 N N . VAL B 1 102 ? 0.797 -4.426 2.891 1 98.88 102 VAL B N 1
ATOM 1630 C CA . VAL B 1 102 ? 0.791 -3.322 1.935 1 98.88 102 VAL B CA 1
ATOM 1631 C C . VAL B 1 102 ? 2.219 -3.008 1.499 1 98.88 102 VAL B C 1
ATOM 1633 O O . VAL B 1 102 ? 2.508 -2.932 0.302 1 98.88 102 VAL B O 1
ATOM 1636 N N . GLN B 1 103 ? 3.133 -2.869 2.412 1 98.56 103 GLN B N 1
ATOM 1637 C CA . GLN B 1 103 ? 4.527 -2.555 2.109 1 98.56 103 GLN B CA 1
ATOM 1638 C C . GLN B 1 103 ? 5.188 -3.684 1.323 1 98.56 103 GLN B C 1
ATOM 1640 O O . GLN B 1 103 ? 5.953 -3.432 0.393 1 98.56 103 GLN B O 1
ATOM 1645 N N . GLY B 1 104 ? 4.863 -4.906 1.697 1 98.62 104 GLY B N 1
ATOM 1646 C CA . GLY B 1 104 ? 5.406 -6.051 0.983 1 98.62 104 GLY B CA 1
ATOM 1647 C C . GLY B 1 104 ? 4.941 -6.129 -0.459 1 98.62 104 GLY B C 1
ATOM 1648 O O . GLY B 1 104 ? 5.73 -6.438 -1.354 1 98.62 104 GLY B O 1
ATOM 1649 N N . LEU B 1 105 ? 3.664 -5.895 -0.691 1 98.94 105 LEU B N 1
ATOM 1650 C CA . LEU B 1 105 ? 3.105 -5.914 -2.039 1 98.94 105 LEU B CA 1
ATOM 1651 C C . LEU B 1 105 ? 3.795 -4.887 -2.93 1 98.94 105 LEU B C 1
ATOM 1653 O O . LEU B 1 105 ? 4.242 -5.215 -4.031 1 98.94 105 LEU B O 1
ATOM 1657 N N . VAL B 1 106 ? 3.934 -3.684 -2.398 1 98.81 106 VAL B N 1
ATOM 1658 C CA . VAL B 1 106 ? 4.574 -2.613 -3.154 1 98.81 106 VAL B CA 1
ATOM 1659 C C . VAL B 1 106 ? 6.051 -2.939 -3.363 1 98.81 106 VAL B C 1
ATOM 1661 O O . VAL B 1 106 ? 6.586 -2.744 -4.457 1 98.81 106 VAL B O 1
ATOM 1664 N N . GLY B 1 107 ? 6.703 -3.486 -2.338 1 98.12 107 GLY B N 1
ATOM 1665 C CA . GLY B 1 107 ? 8.102 -3.861 -2.453 1 98.12 107 GLY B CA 1
ATOM 1666 C C . GLY B 1 107 ? 8.352 -4.918 -3.512 1 98.12 107 GLY B C 1
ATOM 1667 O O . GLY B 1 107 ? 9.297 -4.805 -4.297 1 98.12 107 GLY B O 1
ATOM 1668 N N . VAL B 1 108 ? 7.586 -5.938 -3.531 1 98.5 108 VAL B N 1
ATOM 1669 C CA . VAL B 1 108 ? 7.723 -7.004 -4.516 1 98.5 108 VAL B CA 1
ATOM 1670 C C . VAL B 1 108 ? 7.504 -6.445 -5.922 1 98.5 108 VAL B C 1
ATOM 1672 O O . VAL B 1 108 ? 8.258 -6.754 -6.844 1 98.5 108 VAL B O 1
ATOM 1675 N N . LEU B 1 109 ? 6.492 -5.625 -6.07 1 98.44 109 LEU B N 1
ATOM 1676 C CA . LEU B 1 109 ? 6.223 -5.035 -7.379 1 98.44 109 LEU B CA 1
ATOM 1677 C C . LEU B 1 109 ? 7.395 -4.176 -7.84 1 98.44 109 LEU B C 1
ATOM 1679 O O . LEU B 1 109 ? 7.805 -4.246 -9 1 98.44 109 LEU B O 1
ATOM 1683 N N . GLU B 1 110 ? 7.902 -3.342 -6.941 1 96.81 110 GLU B N 1
ATOM 1684 C CA . GLU B 1 110 ? 9.016 -2.469 -7.285 1 96.81 110 GLU B CA 1
ATOM 1685 C C . GLU B 1 110 ? 10.25 -3.279 -7.688 1 96.81 110 GLU B C 1
ATOM 1687 O O . GLU B 1 110 ? 10.969 -2.904 -8.617 1 96.81 110 GLU B O 1
ATOM 1692 N N . TYR B 1 111 ? 10.477 -4.367 -7 1 97.31 111 TYR B N 1
ATOM 1693 C CA . TYR B 1 111 ? 11.57 -5.254 -7.375 1 97.31 111 TYR B CA 1
ATOM 1694 C C . TYR B 1 111 ? 11.367 -5.82 -8.773 1 97.31 111 TYR B C 1
ATOM 1696 O O . TYR B 1 111 ? 12.273 -5.785 -9.609 1 97.31 111 TYR B O 1
ATOM 1704 N N . LEU B 1 112 ? 10.203 -6.332 -9.062 1 97.31 112 LEU B N 1
ATOM 1705 C CA . LEU B 1 112 ? 9.898 -6.914 -10.359 1 97.31 112 LEU B CA 1
ATOM 1706 C C . LEU B 1 112 ? 10.047 -5.875 -11.469 1 97.31 112 LEU B C 1
ATOM 1708 O O . LEU B 1 112 ? 10.555 -6.188 -12.547 1 97.31 112 LEU B O 1
ATOM 1712 N N . ASP B 1 113 ? 9.641 -4.656 -11.172 1 95.38 113 ASP B N 1
ATOM 1713 C CA . ASP B 1 113 ? 9.75 -3.576 -12.148 1 95.38 113 ASP B CA 1
ATOM 1714 C C . ASP B 1 113 ? 11.211 -3.213 -12.406 1 95.38 113 ASP B C 1
ATOM 1716 O O . ASP B 1 113 ? 11.578 -2.875 -13.531 1 95.38 113 ASP B O 1
ATOM 1720 N N . ALA B 1 114 ? 12.047 -3.326 -11.391 1 94.38 114 ALA B N 1
ATOM 1721 C CA . ALA B 1 114 ? 13.453 -2.959 -11.484 1 94.38 114 ALA B CA 1
ATOM 1722 C C . ALA B 1 114 ? 14.234 -3.986 -12.305 1 94.38 114 ALA B C 1
ATOM 1724 O O . ALA B 1 114 ? 15.141 -3.629 -13.062 1 94.38 114 ALA B O 1
ATOM 1725 N N . ILE B 1 115 ? 13.875 -5.18 -12.195 1 91.12 115 ILE B N 1
ATOM 1726 C CA . ILE B 1 115 ? 14.672 -6.23 -12.828 1 91.12 115 ILE B CA 1
ATOM 1727 C C . ILE B 1 115 ? 14.219 -6.426 -14.273 1 91.12 115 ILE B C 1
ATOM 1729 O O . ILE B 1 115 ? 14.93 -7.023 -15.078 1 91.12 115 ILE B O 1
ATOM 1733 N N . ARG B 1 116 ? 13.055 -6.004 -14.578 1 84.69 116 ARG B N 1
ATOM 1734 C CA . ARG B 1 116 ? 12.609 -6.047 -15.969 1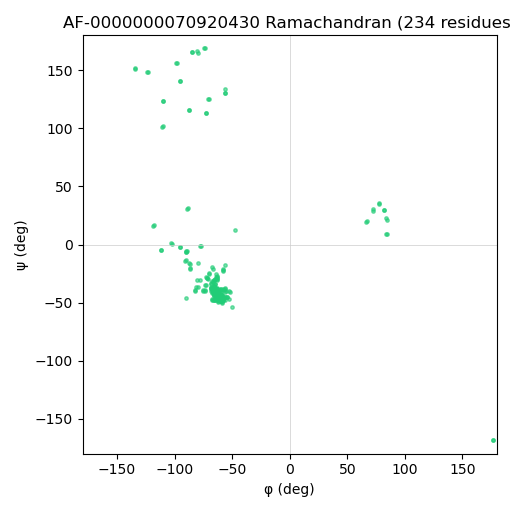 84.69 116 ARG B CA 1
ATOM 1735 C C . ARG B 1 116 ? 13.43 -5.094 -16.828 1 84.69 116 ARG B C 1
ATOM 1737 O O . ARG B 1 116 ? 13.672 -5.371 -18 1 84.69 116 ARG B O 1
ATOM 1744 N N . GLY B 1 117 ? 13.719 -3.898 -16.344 1 71.06 117 GLY B N 1
ATOM 1745 C CA . GLY B 1 117 ? 14.516 -2.928 -17.062 1 71.06 117 GLY B CA 1
ATOM 1746 C C . GLY B 1 117 ? 15.961 -3.359 -17.25 1 71.06 117 GLY B C 1
ATOM 1747 O O . GLY B 1 117 ? 16.688 -2.783 -18.062 1 71.06 117 GLY B O 1
ATOM 1748 N N . LYS B 1 118 ? 16.359 -4.234 -16.453 1 65 118 LYS B N 1
ATOM 1749 C CA . LYS B 1 118 ? 17.734 -4.715 -16.547 1 65 118 LYS B CA 1
ATOM 1750 C C . LYS B 1 118 ? 17.828 -5.918 -17.484 1 65 118 LYS B C 1
ATOM 1752 O O . LYS B 1 118 ? 18.938 -6.344 -17.844 1 65 118 LYS B O 1
ATOM 1757 N N . ILE B 1 119 ? 16.734 -6.465 -17.812 1 48.72 119 ILE B N 1
ATOM 1758 C CA . ILE B 1 119 ? 16.781 -7.527 -18.812 1 48.72 119 ILE B CA 1
ATOM 1759 C C . ILE B 1 119 ? 16.688 -6.922 -20.219 1 48.72 119 ILE B C 1
ATOM 1761 O O . ILE B 1 119 ? 15.836 -6.062 -20.469 1 48.72 119 ILE B O 1
#